Protein AF-A0A0C2M940-F1 (afdb_monomer)

Radius of gyration: 20.87 Å; Cα contacts (8 Å, |Δi|>4): 357; chains: 1; bounding box: 70×38×53 Å

Mean predicted aligned error: 11.7 Å

pLDDT: mean 76.47, std 13.51, range [34.06, 93.19]

Solvent-accessible surface area (backbone atoms only — not comparable to full-atom values): 11973 Å² total; per-residue (Å²): 135,82,79,82,72,74,78,73,86,65,77,50,44,92,51,29,40,40,37,41,35,31,27,73,35,81,67,61,83,98,56,79,57,85,44,76,48,78,47,75,48,63,51,67,78,76,67,100,58,91,70,89,61,58,56,22,74,47,75,43,58,54,94,83,51,40,48,28,24,43,35,41,36,39,41,31,70,86,77,73,43,79,48,46,30,40,34,33,33,52,66,93,45,71,46,74,48,88,91,46,56,33,47,56,80,29,60,42,81,46,74,56,55,78,96,44,45,74,60,46,54,55,49,50,72,73,45,57,42,96,59,83,47,77,42,66,47,50,77,49,77,35,70,31,74,57,95,90,27,56,28,37,42,39,31,38,22,45,87,94,43,74,77,45,75,48,31,36,39,51,41,77,43,76,97,81,66,42,79,47,76,48,78,69,60,60,72,72,57,51,52,55,36,46,69,70,49,51,83,79,133

Foldseek 3Di:
DPPPPDPDPQPKAPKKKKKKFKFFADDDPPDHGPDIDIDMDMDHDDDPDPPPAQAQEAEDAVVVPQWMKIKIWMQRPVVRDIFMWMWIGHRQDIDTDPDGQKDFLRYDYGYDDPVCVVVVVVVNVVRHDPDTDIAGWDWDKFWDQDPNWIKIKIFTDGPNDGSDIWIWTWDFDDPVRDIDIDIDDDPVVNVVRCVVGDDDD

Sequence (201 aa):
MLRNTKPSPRNSTDSLVITIKFFNGTSHFDKDPFYKAQLTGWRIPCLSSPQKFAKSKVVYDPRNRENFTMRFQIMDSHFNVIQSSSVGILGKKWMYLPGDGFKFTNVEIDMFNSSNMAKSIRYYNSLNSNHLNLMHLWTRKGQCLIDNKMSQLTEFMFQDYPIDSVFKTIYFYGNSGQIAISERGEPNRAEDCMNQTTPKP

Nearest PDB structures (foldseek):
  6d8g-assembly1_B  TM=4.632E-01  e=2.404E+00  Bacteroides uniformis str. 3978 T3 ii
  6d8g-assembly1_A  TM=4.063E-01  e=2.159E+00  Bacteroides uniformis str. 3978 T3 ii
  6nzg-assembly1_B  TM=3.512E-01  e=2.677E+00  Bacteroides uniformis
  5uj6-assembly1_A  TM=3.822E-01  e=4.115E+00  Bacteroides uniformis str. 3978 T3 ii
  3rnq-assembly1_B  TM=1.557E-01  e=3.319E+00  Mus musculus

Secondary structure (DSSP, 8-state):
-----PPP-----S-EEEEEEEEESS--TT---SEEEEEEE---PPPSS---PPPEEEEE-TTT-SEEEEEEEEEETTTTEEEEEEEEEETTEEEEPTT-SEEETTEEEEE--GGGHHHHHHHHHHH--S---EEE-EEEEEEEEETTEEEEEEEEEETTEEEEEEEEEEEEETTTTEEEEEES--HHHHHHHHHHHSPP-

Organism: Thelohanellus kitauei (NCBI:txid669202)

Structure (mmCIF, N/CA/C/O backbone):
data_AF-A0A0C2M940-F1
#
_entry.id   AF-A0A0C2M940-F1
#
loop_
_atom_site.group_PDB
_atom_site.id
_atom_site.type_symbol
_atom_site.label_atom_id
_atom_site.label_alt_id
_atom_site.label_comp_id
_atom_site.label_asym_id
_atom_site.label_entity_id
_atom_site.label_seq_id
_atom_site.pdbx_PDB_ins_code
_atom_site.Cartn_x
_atom_site.Cartn_y
_atom_site.Cartn_z
_atom_site.occupancy
_atom_site.B_iso_or_equiv
_atom_site.auth_seq_id
_atom_site.auth_comp_id
_atom_site.auth_asym_id
_atom_site.auth_atom_id
_atom_site.pdbx_PDB_model_num
ATOM 1 N N . MET A 1 1 ? -40.201 -6.277 -32.704 1.00 38.03 1 MET A N 1
ATOM 2 C CA . MET A 1 1 ? -38.865 -6.823 -33.032 1.00 38.03 1 MET A CA 1
ATOM 3 C C . MET A 1 1 ? -37.898 -6.451 -31.918 1.00 38.03 1 MET A C 1
ATOM 5 O O . MET A 1 1 ? -37.408 -5.329 -31.887 1.00 38.03 1 MET A O 1
ATOM 9 N N . LEU A 1 2 ? -37.686 -7.359 -30.963 1.00 34.41 2 LEU A N 1
ATOM 10 C CA . LEU A 1 2 ? -36.662 -7.204 -29.929 1.00 34.41 2 LEU A CA 1
ATOM 11 C C . LEU A 1 2 ? -35.304 -7.421 -30.598 1.00 34.41 2 LEU A C 1
ATOM 13 O O . LEU A 1 2 ? -35.049 -8.488 -31.156 1.00 34.41 2 LEU A O 1
ATOM 17 N N . ARG A 1 3 ? -34.463 -6.385 -30.623 1.00 34.06 3 ARG A N 1
ATOM 18 C CA . ARG A 1 3 ? -33.093 -6.510 -31.122 1.00 34.06 3 ARG A CA 1
ATOM 19 C C . ARG A 1 3 ? -32.350 -7.474 -30.201 1.00 34.06 3 ARG A C 1
ATOM 21 O O . ARG A 1 3 ? -32.058 -7.129 -29.062 1.00 34.06 3 ARG A O 1
ATOM 28 N N . ASN A 1 4 ? -32.041 -8.659 -30.722 1.00 34.84 4 ASN A N 1
ATOM 29 C CA . ASN A 1 4 ? -31.031 -9.560 -30.181 1.00 34.84 4 ASN A CA 1
ATOM 30 C C . ASN A 1 4 ? -29.678 -8.840 -30.199 1.00 34.84 4 ASN A C 1
ATOM 32 O O . ASN A 1 4 ? -28.905 -8.947 -31.152 1.00 34.84 4 ASN A O 1
ATOM 36 N N . THR A 1 5 ? -29.384 -8.073 -29.154 1.00 38.53 5 THR A N 1
ATOM 37 C CA . THR A 1 5 ? -28.016 -7.662 -28.866 1.00 38.53 5 THR A CA 1
ATOM 38 C C . THR A 1 5 ? -27.284 -8.896 -28.364 1.00 38.53 5 THR A C 1
ATOM 40 O O . THR A 1 5 ? -27.501 -9.323 -27.230 1.00 38.53 5 THR A O 1
ATOM 43 N N . LYS A 1 6 ? -26.442 -9.490 -29.219 1.00 34.88 6 LYS A N 1
ATOM 44 C CA . LYS A 1 6 ? -25.432 -10.460 -28.779 1.00 34.88 6 LYS A CA 1
ATOM 45 C C . LYS A 1 6 ? -24.711 -9.860 -27.563 1.00 34.88 6 LYS A C 1
ATOM 47 O O . LYS A 1 6 ? -24.253 -8.718 -27.676 1.00 34.88 6 LYS A O 1
ATOM 52 N N . PRO A 1 7 ? -24.618 -10.564 -26.422 1.00 40.97 7 PRO A N 1
ATOM 53 C CA . PRO A 1 7 ? -23.808 -10.086 -25.318 1.00 40.97 7 PRO A CA 1
ATOM 54 C C . PRO A 1 7 ? -22.383 -9.899 -25.841 1.00 40.97 7 PRO A C 1
ATOM 56 O O . PRO A 1 7 ? -21.783 -10.817 -26.398 1.00 40.97 7 PRO A O 1
ATOM 59 N N . SER A 1 8 ? -21.879 -8.669 -25.729 1.00 41.78 8 SER A N 1
ATOM 60 C CA . SER A 1 8 ? -20.452 -8.394 -25.880 1.00 41.78 8 SER A CA 1
ATOM 61 C C . SER A 1 8 ? -19.694 -9.365 -24.967 1.00 41.78 8 SER A C 1
ATOM 63 O O . SER A 1 8 ? -20.148 -9.549 -23.831 1.00 41.78 8 SER A O 1
ATOM 65 N N . PRO A 1 9 ? -18.588 -9.992 -25.412 1.00 42.81 9 PRO A N 1
ATOM 66 C CA . PRO A 1 9 ? -17.741 -10.783 -24.535 1.00 42.81 9 PRO A CA 1
ATOM 67 C C . PRO A 1 9 ? -17.069 -9.798 -23.581 1.00 42.81 9 PRO A C 1
ATOM 69 O O . PRO A 1 9 ? -1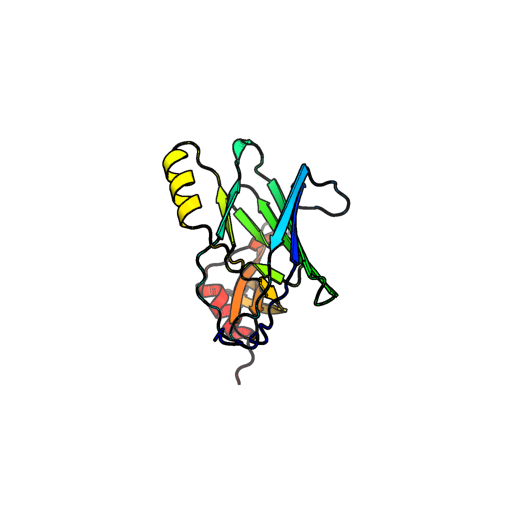5.971 -9.299 -23.820 1.00 42.81 9 PRO A O 1
ATOM 72 N N . ARG A 1 10 ? -17.780 -9.417 -22.520 1.00 45.34 10 ARG A N 1
ATOM 73 C CA . ARG A 1 10 ? -17.177 -8.662 -21.439 1.00 45.34 10 ARG A CA 1
ATOM 74 C C . ARG A 1 10 ? -16.171 -9.619 -20.817 1.00 45.34 10 ARG A C 1
ATOM 76 O O . ARG A 1 10 ? -16.563 -10.612 -20.220 1.00 45.34 10 ARG A O 1
ATOM 83 N N . ASN A 1 11 ? -14.883 -9.313 -20.948 1.00 55.38 11 ASN A N 1
ATOM 84 C CA . ASN A 1 11 ? -13.828 -9.886 -20.111 1.00 55.38 11 ASN A CA 1
ATOM 85 C C . ASN A 1 11 ? -14.004 -9.371 -18.668 1.00 55.38 11 ASN A C 1
ATOM 87 O O . ASN A 1 11 ? -13.111 -8.735 -18.123 1.00 55.38 11 ASN A O 1
ATOM 91 N N . SER A 1 12 ? -15.188 -9.525 -18.084 1.00 56.91 12 SER A N 1
ATOM 92 C CA . SER A 1 12 ? -15.513 -9.140 -16.717 1.00 56.91 12 SER A CA 1
ATOM 93 C C . SER A 1 12 ? -15.829 -10.396 -15.934 1.00 56.91 12 SER A C 1
ATOM 95 O O . SER A 1 12 ? -16.519 -11.271 -16.449 1.00 56.91 12 SER A O 1
ATOM 97 N N . THR A 1 13 ? -15.352 -10.486 -14.699 1.00 65.44 13 THR A N 1
ATOM 98 C CA . THR A 1 13 ? -15.759 -11.586 -13.823 1.00 65.44 13 THR A CA 1
ATOM 99 C C . THR A 1 13 ? -17.101 -11.267 -13.196 1.00 65.44 13 THR A C 1
ATOM 101 O O . THR A 1 13 ? -17.309 -10.163 -12.694 1.00 65.44 13 THR A O 1
ATOM 104 N N . ASP A 1 14 ? -18.009 -12.238 -13.215 1.00 64.75 14 ASP A N 1
ATOM 105 C CA . ASP A 1 14 ? -19.365 -12.055 -12.692 1.00 64.75 14 ASP A CA 1
ATOM 106 C C . ASP A 1 14 ? -19.418 -12.115 -11.156 1.00 64.75 14 ASP A C 1
ATOM 108 O O . ASP A 1 14 ? -20.425 -11.745 -10.553 1.00 64.75 14 ASP A O 1
ATOM 112 N N . SER A 1 15 ? -18.340 -12.566 -10.497 1.00 75.62 15 SER A N 1
ATOM 113 C CA . SER A 1 15 ? -18.283 -12.624 -9.037 1.00 75.62 15 SER A CA 1
ATOM 114 C C . SER A 1 15 ? -16.857 -12.703 -8.487 1.00 75.62 15 SER A C 1
ATOM 116 O O . SER A 1 15 ? -16.149 -13.696 -8.676 1.00 75.62 15 SER A O 1
ATOM 118 N N . LEU A 1 16 ? -16.456 -11.672 -7.743 1.00 88.56 16 LEU A N 1
ATOM 119 C CA . LEU A 1 16 ? -15.302 -11.707 -6.846 1.00 88.56 16 LEU A CA 1
ATOM 120 C C . LEU A 1 16 ? -15.729 -11.397 -5.415 1.00 88.56 16 LEU A C 1
ATOM 122 O O . LEU A 1 16 ? -16.656 -10.617 -5.177 1.00 88.56 16 LEU A O 1
ATOM 126 N N . VAL A 1 17 ? -14.998 -11.965 -4.462 1.00 90.38 17 VAL A N 1
ATOM 127 C CA . VAL A 1 17 ? -15.166 -11.703 -3.034 1.00 90.38 17 VAL A CA 1
ATOM 128 C C . VAL A 1 17 ? -13.934 -10.973 -2.517 1.00 90.38 17 VAL A C 1
ATOM 130 O O . VAL A 1 17 ? -12.820 -11.485 -2.605 1.00 90.38 17 VAL A O 1
ATOM 133 N N . ILE A 1 18 ? -14.133 -9.796 -1.926 1.00 90.06 18 ILE A N 1
ATOM 134 C CA . ILE A 1 18 ? -13.098 -9.077 -1.179 1.00 90.06 18 ILE A CA 1
ATOM 135 C C . ILE A 1 18 ? -13.382 -9.258 0.303 1.00 90.06 18 ILE A C 1
ATOM 137 O O . ILE A 1 18 ? -14.427 -8.859 0.807 1.00 90.06 18 ILE A O 1
ATOM 141 N N . THR A 1 19 ? -12.432 -9.831 1.023 1.00 92.38 19 THR A N 1
ATOM 142 C CA . THR A 1 19 ? -12.445 -9.871 2.481 1.00 92.38 19 THR A CA 1
ATOM 143 C C . THR A 1 19 ? -11.458 -8.843 3.014 1.00 92.38 19 THR A C 1
ATOM 145 O O . THR A 1 19 ? -10.280 -8.879 2.663 1.00 92.38 19 THR A O 1
ATOM 148 N N . ILE A 1 20 ? -11.921 -7.954 3.887 1.00 91.50 20 ILE A N 1
ATOM 149 C CA . ILE A 1 20 ? -11.087 -6.972 4.583 1.00 91.50 20 ILE A CA 1
ATOM 150 C C . ILE A 1 20 ? -11.009 -7.395 6.046 1.00 91.50 20 ILE A C 1
ATOM 152 O O . ILE A 1 20 ? -12.031 -7.484 6.725 1.00 91.50 20 ILE A O 1
ATOM 156 N N . LYS A 1 21 ? -9.806 -7.698 6.526 1.00 93.12 21 LYS A N 1
ATOM 157 C CA . LYS A 1 21 ? -9.537 -8.144 7.899 1.00 93.12 21 LYS A CA 1
ATOM 158 C C . LYS A 1 21 ? -8.679 -7.113 8.615 1.00 93.12 21 LYS A C 1
ATOM 160 O O . LYS A 1 21 ? -7.729 -6.601 8.028 1.00 93.12 21 LYS A O 1
ATOM 165 N N . PHE A 1 22 ? -8.975 -6.855 9.881 1.00 91.12 22 PHE A N 1
ATOM 166 C CA . PHE A 1 22 ? -8.222 -5.915 10.701 1.00 91.12 22 PHE A CA 1
ATOM 167 C C . PHE A 1 22 ? -7.617 -6.627 11.911 1.00 91.12 22 PHE A C 1
ATOM 169 O O . PHE A 1 22 ? -8.314 -7.365 12.607 1.00 91.12 22 PHE A O 1
ATOM 176 N N . PHE A 1 23 ? -6.330 -6.396 12.171 1.00 92.50 23 PHE A N 1
ATOM 177 C CA . PHE A 1 23 ? -5.545 -7.078 13.205 1.00 92.50 23 PHE A CA 1
ATOM 178 C C . PHE A 1 23 ? -4.873 -6.089 14.156 1.00 92.50 23 PHE A C 1
ATOM 180 O O . PHE A 1 23 ? -4.484 -4.993 13.755 1.00 92.50 23 PHE A O 1
ATOM 187 N N . ASN A 1 24 ? -4.704 -6.493 15.416 1.00 88.94 24 ASN A N 1
ATOM 188 C CA . ASN A 1 24 ? -3.973 -5.713 16.414 1.00 88.94 24 ASN A CA 1
ATOM 189 C C . ASN A 1 24 ? -2.463 -5.689 16.129 1.00 88.94 24 ASN A C 1
ATOM 191 O O . ASN A 1 24 ? -1.826 -6.744 16.035 1.00 88.94 24 ASN A O 1
ATOM 195 N N . GLY A 1 25 ? -1.886 -4.483 16.092 1.00 85.31 25 GLY A N 1
ATOM 196 C CA . GLY A 1 25 ? -0.464 -4.263 15.830 1.00 85.31 25 GLY A CA 1
ATOM 197 C C . GLY A 1 25 ? -0.070 -4.435 14.359 1.00 85.31 25 GLY A C 1
ATOM 198 O O . GLY A 1 25 ? -0.915 -4.489 13.466 1.00 85.31 25 GLY A O 1
ATOM 199 N N . THR A 1 26 ? 1.237 -4.505 14.107 1.00 71.19 26 THR A N 1
ATOM 200 C CA . THR A 1 26 ? 1.833 -4.578 12.756 1.00 71.19 26 THR A CA 1
ATOM 201 C C . THR A 1 26 ? 2.108 -5.999 12.262 1.00 71.19 26 THR A C 1
ATOM 203 O O . THR A 1 26 ? 2.405 -6.193 11.086 1.00 71.19 26 THR A O 1
ATOM 206 N N . SER A 1 27 ? 1.999 -7.002 13.140 1.00 74.25 27 SER A N 1
ATOM 207 C CA . SER A 1 27 ? 2.136 -8.421 12.794 1.00 74.25 27 SER A CA 1
ATOM 208 C C . SER A 1 27 ? 0.799 -9.136 12.953 1.00 74.25 27 SER A C 1
ATOM 210 O O . SER A 1 27 ? 0.148 -9.020 13.999 1.00 74.25 27 SER A O 1
ATOM 212 N N . HIS A 1 28 ? 0.418 -9.869 11.909 1.00 69.44 28 HIS A N 1
ATOM 213 C CA . HIS A 1 28 ? -0.886 -10.510 11.752 1.00 69.44 28 HIS A CA 1
ATOM 214 C C . HIS A 1 28 ? -0.798 -12.019 11.469 1.00 69.44 28 HIS A C 1
ATOM 216 O O . HIS A 1 28 ? -1.827 -12.642 11.215 1.00 69.44 28 HIS A O 1
ATOM 222 N N . PHE A 1 29 ? 0.403 -12.606 11.486 1.00 68.50 29 PHE A N 1
ATOM 223 C CA . PHE A 1 29 ? 0.553 -14.058 11.404 1.00 68.50 29 PHE A CA 1
ATOM 224 C C . PHE A 1 29 ? -0.075 -14.688 12.657 1.00 68.50 29 PHE A C 1
ATOM 226 O O . PHE A 1 29 ? 0.189 -14.234 13.770 1.00 68.50 29 PHE A O 1
ATOM 233 N N . ASP A 1 30 ? -0.967 -15.657 12.445 1.00 65.25 30 ASP A N 1
ATOM 234 C CA . ASP A 1 30 ? -1.629 -16.477 13.473 1.00 65.25 30 ASP A CA 1
ATOM 235 C C . ASP A 1 30 ? -2.481 -15.730 14.516 1.00 65.25 30 ASP A C 1
ATOM 237 O O . ASP A 1 30 ? -2.718 -16.228 15.615 1.00 65.25 30 ASP A O 1
ATOM 241 N N . LYS A 1 31 ? -2.983 -14.536 14.177 1.00 83.88 31 LYS A N 1
ATOM 242 C CA . LYS A 1 31 ? -3.915 -13.783 15.032 1.00 83.88 31 LYS A CA 1
ATOM 243 C C . LYS A 1 31 ? -5.316 -13.741 14.447 1.00 83.88 31 LYS A C 1
ATOM 245 O O . LYS A 1 31 ? -5.485 -13.541 13.245 1.00 83.88 31 LYS A O 1
ATOM 250 N N . ASP A 1 32 ? -6.315 -13.788 15.320 1.00 89.50 32 ASP A N 1
ATOM 251 C CA . ASP A 1 32 ? -7.695 -13.527 14.929 1.00 89.50 32 ASP A CA 1
ATOM 252 C C . ASP A 1 32 ? -7.912 -12.041 14.596 1.00 89.50 32 ASP A C 1
ATOM 254 O O . ASP A 1 32 ? -7.400 -11.151 15.292 1.00 89.50 32 ASP A O 1
ATOM 258 N N . PRO A 1 33 ? -8.668 -11.733 13.526 1.00 92.75 33 PRO A N 1
ATOM 259 C CA . PRO A 1 33 ? -9.013 -10.361 13.209 1.00 92.75 33 PRO A CA 1
ATOM 260 C C . PRO A 1 33 ? -10.039 -9.829 14.213 1.00 92.75 33 PRO A C 1
ATOM 262 O O . PRO A 1 33 ? -11.045 -10.475 14.495 1.00 92.75 33 PRO A O 1
ATOM 265 N N . PHE A 1 34 ? -9.840 -8.603 14.696 1.00 90.00 34 PHE A N 1
ATOM 266 C CA . PHE A 1 34 ? -10.816 -7.943 15.572 1.00 90.00 34 PHE A CA 1
ATOM 267 C C . PHE A 1 34 ? -12.032 -7.412 14.801 1.00 90.00 34 PHE A C 1
ATOM 269 O O . PHE A 1 34 ? -13.057 -7.089 15.395 1.00 90.00 34 PHE A O 1
ATOM 276 N N . TYR A 1 35 ? -11.903 -7.272 13.481 1.00 90.06 35 TYR A N 1
ATOM 277 C CA . TYR A 1 35 ? -12.995 -6.917 12.588 1.00 90.06 35 TYR A CA 1
ATOM 278 C C . TYR A 1 35 ? -12.77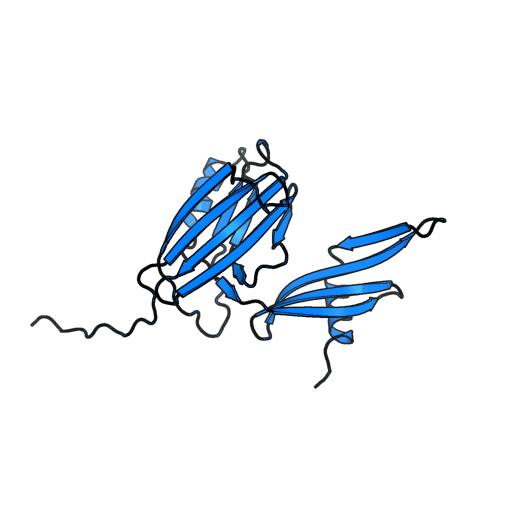4 -7.554 11.217 1.00 90.06 35 TYR A C 1
ATOM 280 O O . TYR A 1 35 ? -11.645 -7.623 10.717 1.00 90.06 35 TYR A O 1
ATOM 288 N N . LYS A 1 36 ? -13.865 -8.011 10.603 1.00 93.19 36 LYS A N 1
ATOM 289 C CA . LYS A 1 36 ? -13.880 -8.614 9.273 1.00 93.19 36 LYS A CA 1
ATOM 290 C C . LYS A 1 36 ? -15.086 -8.085 8.506 1.00 93.19 36 LYS A C 1
ATOM 292 O O . LYS A 1 36 ? -16.212 -8.213 8.972 1.00 93.19 36 LYS A O 1
ATOM 297 N N . ALA A 1 37 ? -14.839 -7.554 7.317 1.00 90.38 37 ALA A N 1
ATOM 298 C CA . ALA A 1 37 ? -15.868 -7.211 6.346 1.00 90.38 37 ALA A CA 1
ATOM 299 C C . ALA A 1 37 ? -15.711 -8.080 5.098 1.00 90.38 37 ALA A C 1
ATOM 301 O O . ALA A 1 37 ? -14.595 -8.446 4.717 1.00 90.38 37 ALA A O 1
ATOM 302 N N . GLN A 1 38 ? -16.831 -8.403 4.462 1.00 91.94 38 GLN A N 1
ATOM 303 C CA . GLN A 1 38 ? -16.867 -9.134 3.204 1.00 91.94 38 GLN A CA 1
ATOM 304 C C . GLN A 1 38 ? -17.691 -8.336 2.202 1.00 91.94 38 GLN A C 1
ATOM 306 O O . GLN A 1 38 ? -18.804 -7.911 2.500 1.00 91.94 38 GLN A O 1
ATOM 311 N N . LEU A 1 39 ? -17.113 -8.118 1.029 1.00 88.31 39 LEU A N 1
ATOM 312 C CA . LEU A 1 39 ? -17.694 -7.377 -0.076 1.00 88.31 39 LEU A CA 1
ATOM 313 C C . LEU A 1 39 ? -17.710 -8.280 -1.306 1.00 88.31 39 LEU A C 1
ATOM 315 O O . LEU A 1 39 ? -16.837 -9.133 -1.474 1.00 88.31 39 LEU A O 1
ATOM 319 N N . THR A 1 40 ? -18.683 -8.065 -2.177 1.00 87.50 40 THR A N 1
ATOM 320 C CA . THR A 1 40 ? -18.785 -8.740 -3.471 1.00 87.50 40 THR A CA 1
ATOM 321 C C . THR A 1 40 ? -18.703 -7.719 -4.590 1.00 87.50 40 THR A C 1
ATOM 323 O O . THR A 1 40 ? -19.160 -6.587 -4.433 1.00 87.50 40 THR A O 1
ATOM 326 N N . GLY A 1 41 ? -18.155 -8.114 -5.730 1.00 86.25 41 GLY A N 1
ATOM 327 C CA . GLY A 1 41 ? -18.079 -7.242 -6.892 1.00 86.25 41 GLY A CA 1
ATOM 328 C C . GLY A 1 41 ? -17.717 -7.991 -8.161 1.00 86.25 41 GLY A C 1
ATOM 329 O O . GLY A 1 41 ? -17.869 -9.208 -8.248 1.00 86.25 41 GLY A O 1
ATOM 330 N N . TRP A 1 42 ? -17.204 -7.240 -9.125 1.00 84.00 42 TRP A N 1
ATOM 331 C CA . TRP A 1 42 ? -16.751 -7.724 -10.422 1.00 84.00 42 TRP A CA 1
ATOM 332 C C . TRP A 1 42 ? -15.398 -7.097 -10.751 1.00 84.00 42 TRP A C 1
ATOM 334 O O . TRP A 1 42 ? -15.074 -6.000 -10.286 1.00 84.00 42 TRP A O 1
ATOM 344 N N . ARG A 1 43 ? -14.581 -7.807 -11.531 1.00 83.25 43 ARG A N 1
ATOM 345 C CA . ARG A 1 43 ? -13.261 -7.343 -11.963 1.00 83.25 43 ARG A CA 1
ATOM 346 C C . ARG A 1 43 ? -13.303 -7.075 -13.452 1.00 83.25 43 ARG A C 1
ATOM 348 O O . ARG A 1 43 ? -13.847 -7.875 -14.205 1.00 83.25 43 ARG A O 1
ATOM 355 N N . ILE A 1 44 ? -12.670 -5.987 -13.873 1.00 79.12 44 ILE A N 1
ATOM 356 C CA . ILE A 1 44 ? -12.348 -5.735 -15.279 1.00 79.12 44 ILE A CA 1
ATOM 357 C C . ILE A 1 44 ? -10.836 -5.590 -15.449 1.00 79.12 44 ILE A C 1
ATOM 359 O O . ILE A 1 44 ? -10.172 -5.037 -14.568 1.00 79.12 44 ILE A O 1
ATOM 363 N N . PRO A 1 45 ? -10.271 -6.061 -16.571 1.00 75.50 45 PRO A N 1
ATOM 364 C CA . PRO A 1 45 ? -8.933 -5.697 -16.994 1.00 75.50 45 PRO A CA 1
ATOM 365 C C . PRO A 1 45 ? -8.823 -4.176 -17.106 1.00 75.50 45 PRO A C 1
ATOM 367 O O . PRO A 1 45 ? -9.641 -3.531 -17.766 1.00 75.50 45 PRO A O 1
ATOM 370 N N . CYS A 1 46 ? -7.808 -3.598 -16.470 1.00 70.25 46 CYS A N 1
ATOM 371 C CA . CYS A 1 46 ? -7.462 -2.207 -16.720 1.00 70.25 46 CYS A CA 1
ATOM 372 C C . CYS A 1 46 ? -6.892 -2.077 -18.138 1.00 70.25 46 CYS A C 1
ATOM 374 O O . CYS A 1 46 ? -6.125 -2.930 -18.587 1.00 70.25 46 CYS A O 1
ATOM 376 N N . LEU A 1 47 ? -7.246 -0.991 -18.830 1.00 64.44 47 LEU A N 1
ATOM 377 C CA . LEU A 1 47 ? -6.546 -0.590 -20.050 1.00 64.44 47 LEU A CA 1
ATOM 378 C C . LEU A 1 47 ? -5.066 -0.337 -19.713 1.00 64.44 47 LEU A C 1
ATOM 380 O O . LEU A 1 47 ? -4.740 0.016 -18.583 1.00 64.44 47 LEU A O 1
ATOM 384 N N . SER A 1 48 ? -4.179 -0.515 -20.689 1.00 58.88 48 SER A N 1
ATOM 385 C CA . SER A 1 48 ? -2.710 -0.537 -20.563 1.00 58.88 48 SER A CA 1
ATOM 386 C C . SER A 1 48 ? -2.045 0.720 -19.975 1.00 58.88 48 SER A C 1
ATOM 388 O O . SER A 1 48 ? -0.828 0.750 -19.843 1.00 58.88 48 SER A O 1
ATOM 390 N N . SER A 1 49 ? -2.809 1.743 -19.588 1.00 58.44 49 SER A N 1
ATOM 391 C CA . SER A 1 49 ? -2.312 2.948 -18.928 1.00 58.44 49 SER A CA 1
ATOM 392 C C . SER A 1 49 ? -2.927 3.080 -17.531 1.00 58.44 49 SER A C 1
ATOM 394 O O . SER A 1 49 ? -4.13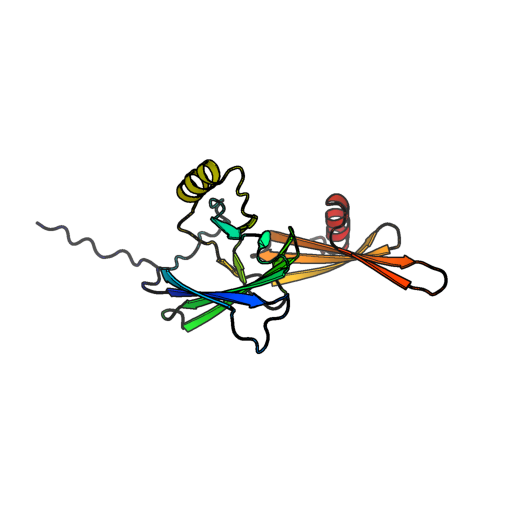5 2.855 -17.385 1.00 58.44 49 SER A O 1
ATOM 396 N N . PRO A 1 50 ? -2.145 3.464 -16.501 1.00 57.72 50 PRO A N 1
ATOM 397 C CA . PRO A 1 50 ? -2.677 3.767 -15.181 1.00 57.72 50 PRO A CA 1
ATOM 398 C C . PRO A 1 50 ? -3.696 4.905 -15.296 1.00 57.72 50 PRO A C 1
ATOM 400 O O . PRO A 1 50 ? -3.350 6.084 -15.369 1.00 57.72 50 PRO A O 1
ATOM 403 N N . GLN A 1 51 ? -4.980 4.553 -15.326 1.00 61.38 51 GLN A N 1
ATOM 404 C CA . GLN A 1 51 ? -6.038 5.548 -15.296 1.00 61.38 51 GLN A CA 1
ATOM 405 C C . GLN A 1 51 ? -5.961 6.293 -13.963 1.00 61.38 51 GLN A C 1
ATOM 407 O O . GLN A 1 51 ? -5.794 5.692 -12.897 1.00 61.38 51 GLN A O 1
ATOM 412 N N . LYS A 1 52 ? -6.091 7.622 -14.025 1.00 63.06 52 LYS A N 1
ATOM 413 C CA . LYS A 1 52 ? -6.231 8.472 -12.841 1.00 63.06 52 LYS A CA 1
ATOM 414 C C . LYS A 1 52 ? -7.605 8.222 -12.221 1.00 63.06 52 LYS A C 1
ATOM 416 O O . LYS A 1 52 ? -8.541 8.987 -12.428 1.00 63.06 52 LYS A O 1
ATOM 421 N N . PHE A 1 53 ? -7.742 7.116 -11.498 1.00 66.88 53 PHE A N 1
ATOM 422 C CA . PHE A 1 53 ? -8.937 6.847 -10.715 1.00 66.88 53 PHE A CA 1
ATOM 423 C C . PHE A 1 53 ? -9.004 7.812 -9.536 1.00 66.88 53 PHE A C 1
ATOM 425 O O . PHE A 1 53 ? -7.981 8.134 -8.920 1.00 66.88 53 PHE A O 1
ATOM 432 N N . ALA A 1 54 ? -10.221 8.232 -9.192 1.00 72.81 54 ALA A N 1
ATOM 433 C CA . ALA A 1 54 ? -10.458 8.900 -7.924 1.00 72.81 54 ALA A CA 1
ATOM 434 C C . ALA A 1 54 ? -9.940 8.018 -6.774 1.00 72.81 54 ALA A C 1
ATOM 436 O O . ALA A 1 54 ? -10.040 6.782 -6.808 1.00 72.81 54 ALA A O 1
ATOM 437 N N . LYS A 1 55 ? -9.339 8.667 -5.775 1.00 77.31 55 LYS A N 1
ATOM 438 C CA . LYS A 1 55 ? -8.844 7.989 -4.580 1.00 77.31 55 LYS A CA 1
ATOM 439 C C . LYS A 1 55 ? -10.039 7.536 -3.740 1.00 77.31 55 LYS A C 1
ATOM 441 O O . LYS A 1 55 ? -10.879 8.343 -3.361 1.00 77.31 55 LYS A O 1
ATOM 446 N N . SER A 1 56 ? -10.094 6.244 -3.460 1.00 78.81 56 SER A N 1
ATOM 447 C CA . SER A 1 56 ? -10.990 5.624 -2.491 1.00 78.81 56 SER A CA 1
ATOM 448 C C . SER A 1 56 ? -10.396 5.817 -1.102 1.00 78.81 56 SER A C 1
ATOM 450 O O . SER A 1 56 ? -9.256 5.419 -0.863 1.00 78.81 56 SER A O 1
ATOM 452 N N . LYS A 1 57 ? -11.145 6.434 -0.190 1.00 79.19 57 LYS A N 1
ATOM 453 C CA . LYS A 1 57 ? -10.659 6.732 1.159 1.00 79.19 57 LYS A CA 1
ATOM 454 C C . LYS A 1 57 ? -11.163 5.692 2.155 1.00 79.19 57 LYS A C 1
ATOM 456 O O . LYS A 1 57 ? -12.356 5.419 2.233 1.00 79.19 57 LYS A O 1
ATOM 461 N N . VAL A 1 58 ? -10.252 5.139 2.946 1.00 79.12 58 VAL A N 1
ATOM 462 C CA . VAL A 1 58 ? -10.545 4.324 4.128 1.00 79.12 58 VAL A CA 1
ATOM 463 C C . VAL A 1 58 ? -10.284 5.191 5.349 1.00 79.12 58 VAL A C 1
ATOM 465 O O . VAL A 1 58 ? -9.208 5.761 5.477 1.00 79.12 58 VAL A O 1
ATOM 468 N N . VAL A 1 59 ? -11.257 5.299 6.249 1.00 81.06 59 VAL A N 1
ATOM 469 C CA . VAL A 1 59 ? -11.173 6.211 7.396 1.00 81.06 59 VAL A CA 1
ATOM 470 C C . VAL A 1 59 ? -11.200 5.418 8.699 1.00 81.06 59 VAL A C 1
ATOM 472 O O . VAL A 1 59 ? -12.034 4.526 8.847 1.00 81.06 59 VAL A O 1
ATOM 475 N N . TYR A 1 60 ? -10.316 5.738 9.648 1.00 80.25 60 TYR A N 1
ATOM 476 C CA . TYR A 1 60 ? -10.260 5.077 10.963 1.00 80.25 60 TYR A CA 1
ATOM 477 C C . TYR A 1 60 ? -10.236 6.074 12.125 1.00 80.25 60 TYR A C 1
ATOM 479 O O . TYR A 1 60 ? -9.684 7.160 11.996 1.00 80.25 60 TYR A O 1
ATOM 487 N N . ASP A 1 61 ? -10.812 5.715 13.277 1.00 79.38 61 ASP A N 1
ATOM 488 C CA . ASP A 1 61 ? -10.776 6.557 14.483 1.00 79.38 61 ASP A CA 1
ATOM 489 C C . ASP A 1 61 ? -9.483 6.320 15.287 1.00 79.38 61 ASP A C 1
ATOM 491 O O . ASP A 1 61 ? -9.343 5.251 15.898 1.00 79.38 61 ASP A O 1
ATOM 495 N N . PRO A 1 62 ? -8.550 7.294 15.332 1.00 73.19 62 PRO A N 1
ATOM 496 C CA . PRO A 1 62 ? -7.289 7.128 16.046 1.00 73.19 62 PRO A CA 1
ATOM 497 C C . PRO A 1 62 ? -7.477 7.027 17.565 1.00 73.19 62 PRO A C 1
ATOM 499 O O . PRO A 1 62 ? -6.631 6.436 18.227 1.00 73.19 62 PRO A O 1
ATOM 502 N N . ARG A 1 63 ? -8.593 7.525 18.131 1.00 71.56 63 ARG A N 1
ATOM 503 C CA . ARG A 1 63 ? -8.860 7.449 19.584 1.00 71.56 63 ARG A CA 1
ATOM 504 C C . ARG A 1 63 ? -8.976 6.015 20.079 1.00 71.56 63 ARG A C 1
ATOM 506 O O . ARG A 1 63 ? -8.688 5.735 21.235 1.00 71.56 63 ARG A O 1
ATOM 513 N N . ASN A 1 64 ? -9.419 5.122 19.201 1.00 70.56 64 ASN A N 1
ATOM 514 C CA . ASN A 1 64 ? -9.611 3.724 19.544 1.00 70.56 64 ASN A CA 1
ATOM 515 C C . ASN A 1 64 ? -8.370 2.892 19.214 1.00 70.56 64 ASN A C 1
ATOM 517 O O . ASN A 1 64 ? -8.138 1.884 19.881 1.00 70.56 64 ASN A O 1
ATOM 521 N N . ARG A 1 65 ? -7.604 3.258 18.170 1.00 75.44 65 ARG A N 1
ATOM 522 C CA . ARG A 1 65 ? -6.454 2.479 17.679 1.00 75.44 65 ARG A CA 1
ATOM 523 C C . ARG A 1 65 ? -5.453 3.345 16.917 1.00 75.44 65 ARG A C 1
ATOM 525 O O . ARG A 1 65 ? -5.764 3.857 15.845 1.00 75.44 65 ARG A O 1
ATOM 532 N N . GLU A 1 66 ? -4.218 3.388 17.407 1.00 81.62 66 GLU A N 1
ATOM 533 C CA . GLU A 1 66 ? -3.100 4.025 16.698 1.00 81.62 66 GLU A CA 1
ATOM 534 C C . GLU A 1 66 ? -2.281 3.029 15.865 1.00 81.62 66 GLU A C 1
ATOM 536 O O . GLU A 1 66 ? -1.674 3.423 14.876 1.00 81.62 66 GLU A O 1
ATOM 541 N N . ASN A 1 67 ? -2.292 1.737 16.220 1.00 89.25 67 ASN A N 1
ATOM 542 C CA . ASN A 1 67 ? -1.460 0.714 15.581 1.00 89.25 67 ASN A CA 1
ATOM 543 C C . ASN A 1 67 ? -2.278 -0.528 15.203 1.00 89.25 67 ASN A C 1
ATOM 545 O O . ASN A 1 67 ? -2.718 -1.285 16.074 1.00 89.25 67 ASN A O 1
ATOM 549 N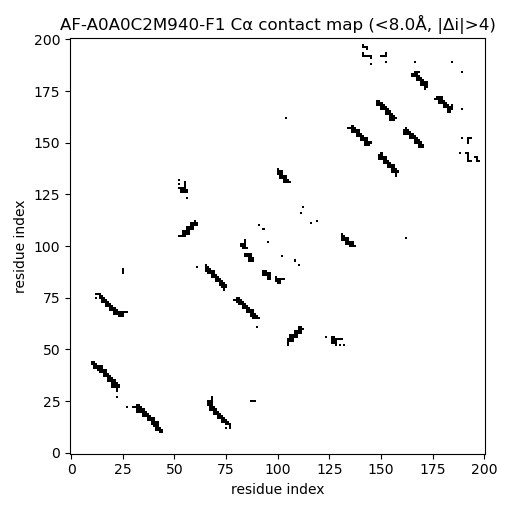 N . PHE A 1 68 ? -2.465 -0.769 13.907 1.00 90.62 68 PHE A N 1
ATOM 550 C CA . PHE A 1 68 ? -3.183 -1.945 13.409 1.00 90.62 68 PHE A CA 1
ATOM 551 C C . PHE A 1 68 ? -2.754 -2.314 11.990 1.00 90.62 68 PHE A C 1
ATOM 553 O O . PHE A 1 68 ? -2.128 -1.527 11.287 1.00 90.62 68 PHE A O 1
ATOM 560 N N . THR A 1 69 ? -3.114 -3.518 11.562 1.00 92.56 69 THR A N 1
ATOM 561 C CA . THR A 1 69 ? -2.911 -3.978 10.186 1.00 92.56 69 THR A CA 1
ATOM 562 C C . THR A 1 69 ? -4.258 -4.207 9.525 1.00 92.56 69 THR A C 1
ATOM 564 O O . THR A 1 69 ? -5.123 -4.860 10.104 1.00 92.56 69 THR A O 1
ATOM 567 N N . MET A 1 70 ? -4.426 -3.706 8.307 1.00 91.69 70 MET A N 1
ATOM 568 C CA . MET A 1 70 ? -5.554 -4.003 7.432 1.00 91.69 70 MET A CA 1
ATOM 569 C C . MET A 1 70 ? -5.079 -4.932 6.316 1.00 91.69 70 MET A C 1
ATOM 571 O O . MET A 1 70 ? -4.148 -4.597 5.592 1.00 91.69 70 MET A O 1
ATOM 575 N N . ARG A 1 71 ? -5.714 -6.092 6.162 1.00 91.94 71 ARG A N 1
ATOM 576 C CA . ARG A 1 71 ? -5.423 -7.054 5.095 1.00 91.94 71 ARG A CA 1
ATOM 577 C C . ARG A 1 71 ? -6.624 -7.193 4.182 1.00 91.94 71 ARG A C 1
ATOM 579 O O . ARG A 1 71 ? -7.702 -7.592 4.618 1.00 91.94 71 ARG A O 1
ATOM 586 N N . PHE A 1 72 ? -6.403 -6.928 2.910 1.00 91.19 72 PHE A N 1
ATOM 587 C CA . PHE A 1 72 ? -7.317 -7.237 1.832 1.00 91.19 72 PHE A CA 1
ATOM 588 C C . PHE A 1 72 ? -6.986 -8.622 1.289 1.00 91.19 72 PHE A C 1
ATOM 590 O O . PHE A 1 72 ? -5.825 -8.940 1.035 1.00 91.19 72 PHE A O 1
ATOM 597 N N . GLN A 1 73 ? -8.008 -9.446 1.111 1.00 91.94 73 GLN A N 1
ATOM 598 C CA . GLN A 1 73 ? -7.921 -10.752 0.476 1.00 91.94 73 GLN A CA 1
ATOM 599 C C . GLN A 1 73 ? -8.986 -10.813 -0.611 1.00 91.94 73 GLN A C 1
ATOM 601 O O . GLN A 1 73 ? -10.173 -10.694 -0.325 1.00 91.94 73 GLN A O 1
ATOM 606 N N . ILE A 1 74 ? -8.556 -10.984 -1.851 1.00 91.31 74 ILE A N 1
ATOM 607 C CA . ILE A 1 74 ? -9.404 -11.027 -3.034 1.00 91.31 74 ILE A CA 1
ATOM 608 C C . ILE A 1 74 ? -9.440 -12.472 -3.498 1.00 91.31 74 ILE A C 1
ATOM 610 O O . ILE A 1 74 ? -8.394 -13.068 -3.752 1.00 91.31 74 ILE A O 1
ATOM 614 N N . MET A 1 75 ? -10.638 -13.029 -3.578 1.00 91.19 75 MET A N 1
ATOM 615 C CA . MET A 1 75 ? -10.890 -14.356 -4.117 1.00 91.19 75 MET A CA 1
ATOM 616 C C . MET A 1 75 ? -11.683 -14.189 -5.403 1.00 91.19 75 MET A C 1
ATOM 618 O O . MET A 1 75 ? -12.815 -13.701 -5.381 1.00 91.19 75 MET A O 1
ATOM 622 N N . ASP A 1 76 ? -11.071 -14.576 -6.515 1.00 87.44 76 ASP A N 1
ATOM 623 C CA . ASP A 1 76 ? -11.702 -14.559 -7.827 1.00 87.44 76 ASP A CA 1
ATOM 624 C C . ASP A 1 76 ? -11.861 -16.002 -8.304 1.00 87.44 76 ASP A C 1
ATOM 626 O O . ASP A 1 76 ? -10.888 -16.679 -8.649 1.00 87.44 76 ASP A O 1
ATOM 630 N N . SER A 1 77 ? -13.103 -16.481 -8.254 1.00 82.25 77 SER A N 1
ATOM 631 C CA . SER A 1 77 ? -13.446 -17.860 -8.604 1.00 82.25 77 SER A CA 1
ATOM 632 C C . SER A 1 77 ? -13.295 -18.139 -10.098 1.00 82.25 77 SER A C 1
ATOM 634 O O . SER A 1 77 ? -12.963 -19.259 -10.473 1.00 82.25 77 SER A O 1
ATOM 636 N N . HIS A 1 78 ? -13.474 -17.121 -10.946 1.00 81.62 78 HIS A N 1
ATOM 637 C CA . HIS A 1 78 ? -13.396 -17.268 -12.395 1.00 81.62 78 HIS A CA 1
ATOM 638 C C . HIS A 1 78 ? -11.957 -17.522 -12.855 1.00 81.62 78 HIS A C 1
ATOM 640 O O . HIS A 1 78 ? -11.716 -18.352 -13.726 1.00 81.62 78 HIS A O 1
ATOM 646 N N . PHE A 1 79 ? -10.992 -16.840 -12.235 1.00 74.38 79 PHE A N 1
ATOM 647 C CA . PHE A 1 79 ? -9.568 -17.014 -12.535 1.00 74.38 79 PHE A CA 1
ATOM 648 C C . PHE A 1 79 ? -8.849 -17.999 -11.605 1.00 74.38 79 PHE A C 1
ATOM 650 O O . PHE A 1 79 ? -7.660 -18.241 -11.794 1.00 74.38 79 PHE A O 1
ATOM 657 N N . ASN A 1 80 ? -9.542 -18.553 -10.604 1.00 81.56 80 ASN A N 1
ATOM 658 C CA . ASN A 1 80 ? -8.963 -19.404 -9.563 1.00 81.56 80 ASN A CA 1
ATOM 659 C C . ASN A 1 80 ? -7.735 -18.765 -8.879 1.00 81.56 80 ASN A C 1
ATOM 661 O O . ASN A 1 80 ? -6.692 -19.395 -8.707 1.00 81.56 80 ASN A O 1
ATOM 665 N N . VAL A 1 81 ? -7.846 -17.484 -8.508 1.00 83.12 81 VAL A N 1
ATOM 666 C CA . VAL A 1 81 ? -6.759 -16.739 -7.852 1.00 83.12 81 VAL A CA 1
ATOM 667 C C . VAL A 1 81 ? -7.170 -16.220 -6.482 1.00 83.12 81 VAL A C 1
ATOM 669 O O . VAL A 1 81 ? -8.276 -15.709 -6.283 1.00 83.12 81 VAL A O 1
ATOM 672 N N . ILE A 1 82 ? -6.230 -16.306 -5.540 1.00 88.25 82 ILE A N 1
ATOM 673 C CA . ILE A 1 82 ? -6.306 -15.655 -4.233 1.00 88.25 82 ILE A CA 1
ATOM 674 C C . ILE A 1 82 ? -5.168 -14.645 -4.162 1.00 88.25 82 ILE A C 1
ATOM 676 O O . ILE A 1 82 ? -3.997 -15.006 -4.255 1.00 88.25 82 ILE A O 1
ATOM 680 N N . GLN A 1 83 ? -5.514 -13.372 -4.011 1.00 89.38 83 GLN A N 1
ATOM 681 C CA . GLN A 1 83 ? -4.557 -12.269 -3.967 1.00 89.38 83 GLN A CA 1
ATOM 682 C C . GLN A 1 83 ? -4.704 -11.549 -2.633 1.00 89.38 83 GLN A C 1
ATOM 684 O O . GLN A 1 83 ? -5.824 -11.346 -2.163 1.00 89.38 83 GLN A O 1
ATOM 689 N N . SER A 1 84 ? -3.596 -11.161 -2.008 1.00 89.81 84 SER A N 1
ATOM 690 C CA . SER A 1 84 ? -3.637 -10.352 -0.792 1.00 89.81 84 SER A CA 1
ATOM 691 C C . SER A 1 84 ? -2.820 -9.082 -0.908 1.00 89.81 84 SER A C 1
ATOM 693 O O . SER A 1 84 ? -1.903 -8.977 -1.720 1.00 89.81 84 SER A O 1
ATOM 695 N N . SER A 1 85 ? -3.225 -8.104 -0.107 1.00 90.12 85 SER A N 1
ATOM 696 C CA . SER A 1 85 ? -2.515 -6.854 0.095 1.00 90.12 85 SER A CA 1
ATOM 697 C C . SER A 1 85 ? -2.714 -6.410 1.533 1.00 90.12 85 SER A C 1
ATOM 699 O O . SER A 1 85 ? -3.844 -6.389 2.023 1.00 90.12 85 SER A O 1
ATOM 701 N N . SER A 1 86 ? -1.636 -6.066 2.217 1.00 91.06 86 SER A N 1
ATOM 702 C CA . SER A 1 86 ? -1.647 -5.730 3.632 1.00 91.06 86 SER A CA 1
ATOM 703 C C . SER A 1 86 ? -1.069 -4.343 3.837 1.00 91.06 86 SER A C 1
ATOM 705 O O . SER A 1 86 ? -0.056 -3.969 3.248 1.00 91.06 86 SER A O 1
ATOM 707 N N . VAL A 1 87 ? -1.716 -3.578 4.703 1.00 90.25 87 VAL A N 1
ATOM 708 C CA . VAL A 1 87 ? -1.336 -2.216 5.051 1.00 90.25 87 VAL A CA 1
ATOM 709 C C . VAL A 1 87 ? -1.187 -2.125 6.560 1.00 90.25 87 VAL A C 1
ATOM 711 O O . VAL A 1 87 ? -2.115 -2.447 7.299 1.00 90.25 87 VAL A O 1
ATOM 714 N N . GLY A 1 88 ? -0.013 -1.699 7.014 1.00 90.12 88 GLY A N 1
ATOM 715 C CA . GLY A 1 88 ? 0.249 -1.366 8.407 1.00 90.12 88 GLY A CA 1
ATOM 716 C C . GLY A 1 88 ? -0.063 0.101 8.665 1.00 90.12 88 GLY A C 1
ATOM 717 O O . GLY A 1 88 ? 0.350 0.967 7.894 1.00 90.12 88 GLY A O 1
ATOM 718 N N . ILE A 1 89 ? -0.778 0.373 9.751 1.00 89.00 89 ILE A N 1
ATOM 719 C CA . ILE A 1 89 ? -1.069 1.707 10.266 1.00 89.00 89 ILE A CA 1
ATOM 720 C C . ILE A 1 89 ? -0.274 1.876 11.560 1.00 89.00 89 ILE A C 1
ATOM 722 O O . ILE A 1 89 ? -0.353 1.030 12.453 1.00 89.00 89 ILE A O 1
ATOM 726 N N . LEU A 1 90 ? 0.507 2.953 11.625 1.00 87.12 90 LEU A N 1
ATOM 727 C CA . LEU A 1 90 ? 1.370 3.328 12.741 1.00 87.12 90 LEU A CA 1
ATOM 728 C C . LEU A 1 90 ? 1.176 4.817 13.055 1.00 87.12 90 LEU A C 1
ATOM 730 O O . LEU A 1 90 ? 1.707 5.700 12.368 1.00 87.12 90 LEU A O 1
ATOM 734 N N . GLY A 1 91 ? 0.383 5.106 14.083 1.00 82.88 91 GLY A N 1
ATOM 735 C CA . GLY A 1 91 ? -0.043 6.455 14.443 1.00 82.88 91 GLY A CA 1
ATOM 736 C C . GLY A 1 91 ? -0.826 7.120 13.310 1.00 82.88 91 GLY A C 1
ATOM 737 O O . GLY A 1 91 ? -1.951 6.730 13.014 1.00 82.88 91 GLY A O 1
ATOM 738 N N . LYS A 1 92 ? -0.222 8.135 12.676 1.00 75.81 92 LYS A N 1
ATOM 739 C CA . LYS A 1 92 ? -0.788 8.907 11.545 1.00 75.81 92 LYS A CA 1
ATOM 740 C C . LYS A 1 92 ? -0.268 8.462 10.175 1.00 75.81 92 LYS A C 1
ATOM 742 O O . LYS A 1 92 ? -0.551 9.104 9.167 1.00 75.81 92 LYS A O 1
ATOM 747 N N . LYS A 1 93 ? 0.595 7.447 10.144 1.00 82.31 93 LYS A N 1
ATOM 748 C CA . LYS A 1 93 ? 1.258 6.969 8.931 1.00 82.31 93 LYS A CA 1
ATOM 749 C C . LYS A 1 93 ? 0.710 5.597 8.580 1.00 82.31 93 LYS A C 1
ATOM 751 O O . LYS A 1 93 ? 0.418 4.795 9.461 1.00 82.31 93 LYS A O 1
ATOM 756 N N . TRP A 1 94 ? 0.635 5.317 7.289 1.00 86.12 94 TRP A N 1
ATOM 757 C CA . TRP A 1 94 ? 0.341 3.986 6.787 1.00 86.12 94 TRP A CA 1
ATOM 758 C C . TRP A 1 94 ? 1.370 3.590 5.731 1.00 86.12 94 TRP A C 1
ATOM 760 O O . TRP A 1 94 ? 2.003 4.447 5.107 1.00 86.12 94 TRP A O 1
ATOM 770 N N . MET A 1 95 ? 1.572 2.287 5.571 1.00 85.19 95 MET A N 1
ATOM 771 C CA . MET A 1 95 ? 2.465 1.725 4.564 1.00 85.19 95 MET A CA 1
ATOM 772 C C . MET A 1 95 ? 2.033 0.316 4.186 1.00 85.19 95 MET A C 1
ATOM 774 O O . MET A 1 95 ? 1.558 -0.445 5.029 1.00 85.19 95 MET A O 1
ATOM 778 N N . TYR A 1 96 ? 2.236 -0.051 2.926 1.00 85.00 96 TYR A N 1
ATOM 779 C CA . TYR A 1 96 ? 2.086 -1.439 2.510 1.00 85.00 96 TYR A CA 1
ATOM 780 C C . TYR A 1 96 ? 3.131 -2.318 3.200 1.00 85.00 96 TYR A C 1
ATOM 782 O O . TYR A 1 96 ? 4.312 -1.966 3.247 1.00 85.00 96 TYR A O 1
ATOM 790 N N . LEU A 1 97 ? 2.694 -3.455 3.736 1.00 84.56 97 LEU A N 1
ATOM 791 C CA . LEU A 1 97 ? 3.589 -4.444 4.323 1.00 84.56 97 LEU A CA 1
ATOM 792 C C . LEU A 1 97 ? 4.277 -5.254 3.211 1.00 84.56 97 LEU A C 1
ATOM 794 O O . LEU A 1 97 ? 3.691 -5.473 2.148 1.00 84.56 97 LEU A O 1
ATOM 798 N N . PRO A 1 98 ? 5.530 -5.689 3.422 1.00 76.62 98 PRO A N 1
ATOM 799 C CA . PRO A 1 98 ? 6.232 -6.529 2.460 1.00 76.62 98 PRO A CA 1
ATOM 800 C C . PRO A 1 98 ? 5.592 -7.922 2.363 1.00 76.62 98 PRO A C 1
ATOM 802 O O . PRO A 1 98 ? 5.000 -8.411 3.322 1.00 76.62 98 PRO A O 1
ATOM 805 N N . GLY A 1 99 ? 5.777 -8.584 1.217 1.00 76.19 99 GLY A N 1
ATOM 806 C CA . GLY A 1 99 ? 5.345 -9.970 0.989 1.00 76.19 99 GLY A CA 1
ATOM 807 C C . GLY A 1 99 ? 4.066 -10.117 0.162 1.00 76.19 99 GLY A C 1
ATOM 808 O O . GLY A 1 99 ? 3.796 -11.204 -0.338 1.00 76.19 99 GLY A O 1
ATOM 809 N N . ASP A 1 100 ? 3.320 -9.033 -0.050 1.00 81.81 100 ASP A N 1
ATOM 810 C CA . ASP A 1 100 ? 2.156 -9.032 -0.932 1.00 81.81 100 ASP A CA 1
ATOM 811 C C . ASP A 1 100 ? 2.545 -8.672 -2.377 1.00 81.81 100 ASP A C 1
ATOM 813 O O . ASP A 1 100 ? 3.218 -7.672 -2.626 1.00 81.81 100 ASP A O 1
ATOM 817 N N . GLY A 1 101 ? 2.093 -9.478 -3.344 1.00 77.31 101 GLY A N 1
ATOM 818 C CA . GLY A 1 101 ? 2.355 -9.267 -4.777 1.00 77.31 101 GLY A CA 1
ATOM 819 C C . GLY A 1 101 ? 1.486 -8.187 -5.431 1.00 77.31 101 GLY A C 1
ATOM 820 O O . GLY A 1 101 ? 1.617 -7.926 -6.626 1.00 77.31 101 GLY A O 1
ATOM 821 N N . PHE A 1 102 ? 0.572 -7.571 -4.675 1.00 83.88 102 PHE A N 1
ATOM 822 C CA . PHE A 1 102 ? -0.391 -6.602 -5.192 1.00 83.88 102 PHE A CA 1
ATOM 823 C C . PHE A 1 102 ? -0.565 -5.406 -4.251 1.00 83.88 102 PHE A C 1
ATOM 825 O O . PHE A 1 102 ? -0.494 -5.543 -3.026 1.00 83.88 102 PHE A O 1
ATOM 832 N N . LYS A 1 103 ? -0.869 -4.233 -4.819 1.00 86.75 103 LYS A N 1
ATOM 833 C CA . LYS A 1 103 ? -1.310 -3.045 -4.066 1.00 86.75 103 LYS A CA 1
ATOM 834 C C . LYS A 1 103 ? -2.532 -2.404 -4.706 1.00 86.75 103 LYS A C 1
ATOM 836 O O . LYS A 1 103 ? -2.725 -2.478 -5.921 1.00 86.75 103 LYS A O 1
ATOM 841 N N . PHE A 1 104 ? -3.306 -1.705 -3.881 1.00 85.88 104 PHE A N 1
ATOM 842 C CA . PHE A 1 104 ? -4.345 -0.802 -4.352 1.00 85.88 104 PHE A CA 1
ATOM 843 C C . PHE A 1 104 ? -3.784 0.607 -4.567 1.00 85.88 104 PHE A C 1
ATOM 845 O O . PHE A 1 104 ? -3.479 1.334 -3.623 1.00 85.88 104 PHE A O 1
ATOM 852 N N . THR A 1 105 ? -3.645 1.035 -5.816 1.00 82.19 105 THR A N 1
ATOM 853 C CA . THR A 1 105 ? -2.972 2.314 -6.122 1.00 82.19 105 THR A CA 1
ATOM 854 C C . THR A 1 105 ? -3.866 3.535 -5.941 1.00 82.19 105 THR A C 1
ATOM 856 O O . THR A 1 105 ? -3.384 4.668 -5.840 1.00 82.19 105 THR A O 1
ATOM 859 N N . ASN A 1 106 ? -5.177 3.322 -5.853 1.00 81.94 106 ASN A N 1
ATOM 860 C CA . ASN A 1 106 ? -6.149 4.370 -5.588 1.00 81.94 106 ASN A CA 1
ATOM 861 C C . ASN A 1 106 ? -6.780 4.273 -4.194 1.00 81.94 106 ASN A C 1
ATOM 863 O O . ASN A 1 106 ? -7.833 4.860 -4.007 1.00 81.94 106 ASN A O 1
ATOM 867 N N . VAL A 1 107 ? -6.173 3.578 -3.229 1.00 83.38 107 VAL A N 1
ATOM 868 C CA . VAL A 1 107 ? -6.635 3.597 -1.831 1.00 83.38 107 VAL A CA 1
ATOM 869 C C . VAL A 1 107 ? -5.795 4.576 -1.018 1.00 83.38 107 VAL A C 1
ATOM 871 O O . VAL A 1 107 ? -4.568 4.563 -1.089 1.00 83.38 107 VAL A O 1
ATOM 874 N N . GLU A 1 108 ? -6.465 5.427 -0.254 1.00 83.25 108 GLU A N 1
ATOM 875 C CA . GLU A 1 108 ? -5.875 6.350 0.711 1.00 83.25 108 GLU A CA 1
ATOM 876 C C . GLU A 1 108 ? -6.461 6.050 2.090 1.00 83.25 108 GLU A C 1
ATOM 878 O O . G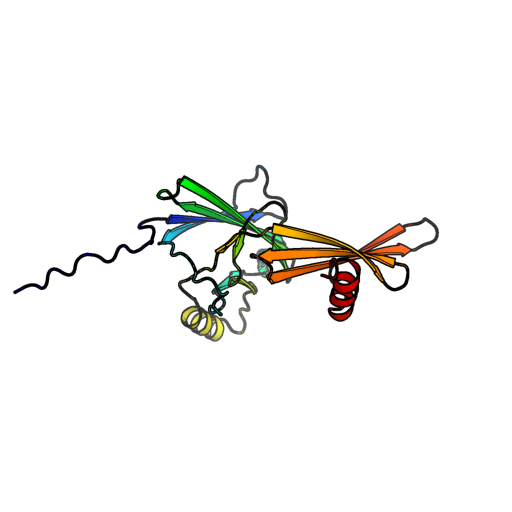LU A 1 108 ? -7.656 5.785 2.207 1.00 83.25 108 GLU A O 1
ATOM 883 N N . ILE A 1 109 ? -5.628 6.051 3.129 1.00 84.25 109 ILE A N 1
ATOM 884 C CA . ILE A 1 109 ? -6.070 5.787 4.499 1.00 84.25 109 ILE A CA 1
ATOM 885 C C . ILE A 1 109 ? -5.923 7.065 5.314 1.00 84.25 109 ILE A C 1
ATOM 887 O O . ILE A 1 109 ? -4.808 7.545 5.516 1.00 84.25 109 ILE A O 1
ATOM 891 N N . ASP A 1 110 ? -7.050 7.565 5.808 1.00 81.06 110 ASP A N 1
ATOM 892 C CA . ASP A 1 110 ? -7.159 8.816 6.546 1.00 81.06 110 ASP A CA 1
ATOM 893 C C . ASP A 1 110 ? -7.636 8.582 7.982 1.00 81.06 110 ASP A C 1
ATOM 895 O O . ASP A 1 110 ? -8.385 7.653 8.289 1.00 81.06 110 ASP A O 1
ATOM 899 N N . MET A 1 111 ? -7.246 9.482 8.879 1.00 80.06 111 MET A N 1
ATOM 900 C CA . MET A 1 111 ? -7.807 9.516 10.225 1.00 80.06 111 MET A CA 1
ATOM 901 C C . MET A 1 111 ? -9.158 10.221 10.231 1.00 80.06 111 MET A C 1
ATOM 903 O O . MET A 1 111 ? -9.339 11.283 9.633 1.00 80.06 111 MET A O 1
ATOM 907 N N . PHE A 1 112 ? -10.083 9.671 11.001 1.00 77.81 112 PHE A N 1
ATOM 908 C CA . PHE A 1 112 ? -11.335 10.315 11.332 1.00 77.81 112 PHE A CA 1
ATOM 909 C C . PHE A 1 112 ? -11.077 11.553 12.194 1.00 77.81 112 PHE A C 1
ATOM 911 O O . PHE A 1 112 ? -10.400 11.482 13.222 1.00 77.81 112 PHE A O 1
ATOM 918 N N . ASN A 1 113 ? -11.671 12.681 11.804 1.00 73.69 113 ASN A N 1
ATOM 919 C CA . ASN A 1 113 ? -11.673 13.904 12.595 1.00 73.69 113 ASN A CA 1
ATOM 920 C C . ASN A 1 113 ? -13.112 14.286 12.971 1.00 73.69 113 ASN A C 1
ATOM 922 O O . ASN A 1 113 ? -13.884 14.775 12.140 1.00 73.69 113 ASN A O 1
ATOM 926 N N . SER A 1 114 ? -13.456 14.091 14.247 1.00 69.06 114 SER A N 1
ATOM 927 C CA . SER A 1 114 ? -14.796 14.347 14.788 1.00 69.06 114 SER A CA 1
ATOM 928 C C . SER A 1 114 ? -15.238 15.805 14.645 1.00 69.06 114 SER A C 1
ATOM 930 O O . SER A 1 114 ? -16.422 16.054 14.422 1.00 69.06 114 SER A O 1
ATOM 932 N N . SER A 1 115 ? -14.303 16.762 14.684 1.00 70.38 115 SER A N 1
ATOM 933 C CA . SER A 1 115 ? -14.606 18.198 14.568 1.00 70.38 115 SER A CA 1
ATOM 934 C C . SER A 1 115 ? -15.245 18.589 13.228 1.00 70.38 115 SER A C 1
ATOM 936 O O . SER A 1 115 ? -15.895 19.625 13.137 1.00 70.38 115 SER A O 1
ATOM 938 N N . ASN A 1 116 ? -15.134 17.738 12.201 1.00 63.69 116 ASN A N 1
ATOM 939 C CA . ASN A 1 116 ? -15.706 17.961 10.874 1.00 63.69 116 ASN A CA 1
ATOM 940 C C . ASN A 1 116 ? -16.598 16.800 10.406 1.00 63.69 116 ASN A C 1
ATOM 942 O O . ASN A 1 116 ? -16.771 16.616 9.202 1.00 63.69 116 ASN A O 1
ATOM 946 N N . MET A 1 117 ? -17.178 16.010 11.317 1.00 62.66 117 MET A N 1
ATOM 947 C CA . MET A 1 117 ? -17.914 14.774 10.999 1.00 62.66 117 MET A CA 1
ATOM 948 C C . MET A 1 117 ? -18.981 14.946 9.900 1.00 62.66 117 MET A C 1
ATOM 950 O O . MET A 1 117 ? -19.005 14.170 8.948 1.00 62.66 117 MET A O 1
ATOM 954 N N . ALA A 1 118 ? -19.807 15.996 9.961 1.00 62.19 118 ALA A N 1
ATOM 955 C CA . ALA A 1 118 ? -20.847 16.248 8.956 1.00 62.19 118 ALA A CA 1
ATOM 956 C C . ALA A 1 118 ? -20.279 16.603 7.566 1.00 62.19 118 ALA A C 1
ATOM 958 O O . ALA A 1 118 ? -20.799 16.147 6.546 1.00 62.19 118 ALA A O 1
ATOM 959 N N . LYS A 1 119 ? -19.183 17.378 7.517 1.00 62.62 119 LYS A N 1
ATOM 960 C CA . LYS A 1 119 ? -18.461 17.680 6.267 1.00 62.62 119 LYS A CA 1
ATOM 961 C C . LYS A 1 119 ? -17.783 16.428 5.717 1.00 62.62 119 LYS A C 1
ATOM 963 O O . LYS A 1 119 ? -17.844 16.178 4.520 1.00 62.62 119 LYS A O 1
ATOM 968 N N . SER A 1 120 ? -17.202 15.630 6.605 1.00 61.75 120 SER A N 1
ATOM 969 C CA . SER A 1 120 ? -16.443 14.431 6.267 1.00 61.75 120 SER A CA 1
ATOM 970 C C . SER A 1 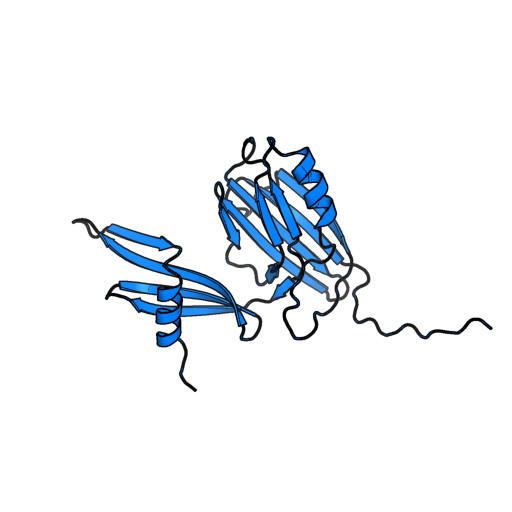120 ? -17.362 13.352 5.691 1.00 61.75 120 SER A C 1
ATOM 972 O O . SER A 1 120 ? -17.098 12.871 4.601 1.00 61.75 120 SER A O 1
ATOM 974 N N . ILE A 1 121 ? -18.508 13.056 6.318 1.00 63.56 121 ILE A N 1
ATOM 975 C CA . ILE A 1 121 ? -19.478 12.066 5.806 1.00 63.56 121 ILE A CA 1
ATOM 976 C C . ILE A 1 121 ? -20.015 12.454 4.419 1.00 63.56 121 ILE A C 1
ATOM 978 O O . ILE A 1 121 ? -20.031 11.619 3.516 1.00 63.56 121 ILE A O 1
ATOM 982 N N . ARG A 1 122 ? -20.420 13.720 4.212 1.00 62.38 122 ARG A N 1
ATOM 983 C CA . ARG A 1 122 ? -20.876 14.191 2.887 1.00 62.38 122 ARG A CA 1
ATOM 984 C C . ARG A 1 122 ? -19.776 14.087 1.833 1.00 62.38 122 ARG A C 1
ATOM 986 O O . ARG A 1 122 ? -20.039 13.633 0.724 1.00 62.38 122 ARG A O 1
ATOM 993 N N . TYR A 1 123 ? -18.559 14.484 2.189 1.00 61.28 123 TYR A N 1
ATOM 994 C CA . TYR A 1 123 ? -17.401 14.431 1.304 1.00 61.28 123 TYR A CA 1
ATOM 995 C C . TYR A 1 123 ? -17.015 12.986 0.945 1.00 61.28 123 TYR A C 1
ATOM 997 O O . TYR A 1 123 ? -16.839 12.678 -0.233 1.00 61.28 123 TYR A O 1
ATOM 1005 N N . TYR A 1 124 ? -16.985 12.072 1.920 1.00 61.97 124 TYR A N 1
ATOM 1006 C CA . TYR A 1 124 ? -16.668 10.658 1.696 1.00 61.97 124 TYR A CA 1
ATOM 1007 C C . TYR A 1 124 ? -17.716 9.962 0.825 1.00 61.97 124 TYR A C 1
ATOM 1009 O O . TYR A 1 124 ? -17.355 9.253 -0.111 1.00 61.97 124 TYR A O 1
ATOM 1017 N N . ASN A 1 125 ? -19.004 10.241 1.042 1.00 61.03 125 ASN A N 1
ATOM 1018 C CA . ASN A 1 125 ? -20.066 9.701 0.188 1.00 61.03 125 ASN A CA 1
ATOM 1019 C C . ASN A 1 125 ? -19.997 10.232 -1.254 1.00 61.03 125 ASN A C 1
ATOM 1021 O O . ASN A 1 125 ? -20.449 9.549 -2.167 1.00 61.03 125 ASN A O 1
ATOM 1025 N N . SER A 1 126 ? -19.421 11.420 -1.474 1.00 58.00 126 SER A N 1
ATOM 1026 C CA . SER A 1 126 ? -19.271 12.008 -2.814 1.00 58.00 126 SER A CA 1
ATOM 1027 C C . SER A 1 126 ? -18.026 11.544 -3.584 1.00 58.00 126 SER A C 1
ATOM 1029 O O . SER A 1 126 ? -17.994 11.671 -4.804 1.00 58.00 126 SER A O 1
ATOM 1031 N N . LEU A 1 127 ? -17.008 11.012 -2.894 1.00 55.69 127 LEU A N 1
ATOM 1032 C CA . LEU A 1 127 ? -15.710 10.651 -3.488 1.00 55.69 127 LEU A CA 1
ATOM 1033 C C . LEU A 1 127 ? -15.402 9.160 -3.498 1.00 55.69 127 LEU A C 1
ATOM 1035 O O . LEU A 1 127 ? -14.398 8.766 -4.093 1.00 55.69 127 LEU A O 1
ATOM 1039 N N . ASN A 1 128 ? -16.228 8.333 -2.858 1.00 56.75 128 ASN A N 1
ATOM 1040 C CA . ASN A 1 128 ? -16.049 6.891 -2.912 1.00 56.75 128 ASN A CA 1
ATOM 1041 C C . ASN A 1 128 ? -16.201 6.408 -4.355 1.00 56.75 128 AS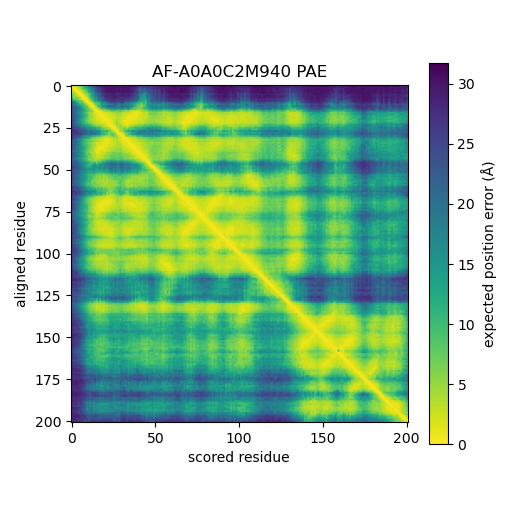N A C 1
ATOM 1043 O O . ASN A 1 128 ? -17.297 6.219 -4.880 1.00 56.75 128 ASN A O 1
ATOM 1047 N N . SER A 1 129 ? -15.056 6.210 -5.000 1.00 61.97 129 SER A N 1
ATOM 1048 C CA . SER A 1 129 ? -14.969 5.439 -6.222 1.00 61.97 129 SER A CA 1
ATOM 1049 C C . SER A 1 129 ? -15.424 4.023 -5.896 1.00 61.97 129 SER A C 1
ATOM 1051 O O . SER A 1 129 ? -14.813 3.339 -5.080 1.00 61.97 129 SER A O 1
ATOM 1053 N N . ASN A 1 130 ? -16.450 3.542 -6.595 1.00 72.62 130 ASN A N 1
ATOM 1054 C CA . ASN A 1 130 ? -16.843 2.129 -6.558 1.00 72.62 130 ASN A CA 1
ATOM 1055 C C . ASN A 1 130 ? -15.818 1.216 -7.268 1.00 72.62 130 ASN A C 1
ATOM 1057 O O . ASN A 1 130 ? -16.083 0.040 -7.498 1.00 72.62 130 ASN A O 1
ATOM 1061 N N . HIS A 1 131 ? -14.654 1.759 -7.634 1.00 78.50 131 HIS A N 1
ATOM 1062 C CA . HIS A 1 131 ? -13.577 1.068 -8.324 1.00 78.50 131 HIS A CA 1
ATOM 1063 C C . HIS A 1 131 ? -12.308 1.115 -7.480 1.00 78.50 131 HIS A C 1
ATOM 1065 O O . HIS A 1 131 ? -11.830 2.197 -7.121 1.00 78.50 131 HIS A O 1
ATOM 1071 N N . LEU A 1 132 ? -11.737 -0.059 -7.231 1.00 82.62 132 LEU A N 1
ATOM 1072 C CA . LEU A 1 132 ? -10.425 -0.236 -6.622 1.00 82.62 132 LEU A CA 1
ATOM 1073 C C . LEU A 1 132 ? -9.446 -0.707 -7.699 1.00 82.62 132 LEU A C 1
ATOM 1075 O O . LEU A 1 132 ? -9.689 -1.704 -8.375 1.00 82.62 132 LEU A O 1
ATOM 1079 N N . ASN A 1 133 ? -8.340 0.013 -7.860 1.00 83.19 133 ASN A N 1
ATOM 1080 C CA . ASN A 1 133 ? -7.316 -0.290 -8.848 1.00 83.19 133 ASN A CA 1
ATOM 1081 C C . ASN A 1 133 ? -6.257 -1.207 -8.235 1.00 83.19 133 ASN A C 1
ATOM 1083 O O . ASN A 1 133 ? -5.419 -0.754 -7.453 1.00 83.19 133 ASN A O 1
ATOM 1087 N N . LEU A 1 134 ? -6.321 -2.491 -8.581 1.00 83.75 134 LEU A N 1
ATOM 1088 C CA . LEU A 1 134 ? -5.389 -3.512 -8.122 1.00 83.75 134 LEU A CA 1
ATOM 1089 C C . LEU A 1 134 ? -4.265 -3.702 -9.142 1.00 83.75 134 LEU A C 1
ATOM 1091 O O . LEU A 1 134 ? -4.515 -4.100 -10.279 1.00 83.75 134 LEU A O 1
ATOM 1095 N N . MET A 1 135 ? -3.023 -3.484 -8.718 1.00 83.50 135 MET A N 1
ATOM 1096 C CA . MET A 1 135 ? -1.845 -3.642 -9.573 1.00 83.50 135 MET A CA 1
ATOM 1097 C C . MET A 1 135 ? -0.929 -4.735 -9.037 1.00 83.50 135 MET A C 1
ATOM 1099 O O . MET A 1 135 ? -0.635 -4.757 -7.842 1.00 83.50 135 MET A O 1
ATOM 1103 N N . HIS A 1 136 ? -0.494 -5.635 -9.926 1.00 81.50 136 HIS A N 1
ATOM 1104 C CA . HIS A 1 136 ? 0.574 -6.590 -9.636 1.00 81.50 136 HIS A CA 1
ATOM 1105 C C . HIS A 1 136 ? 1.902 -5.850 -9.620 1.00 81.50 136 HIS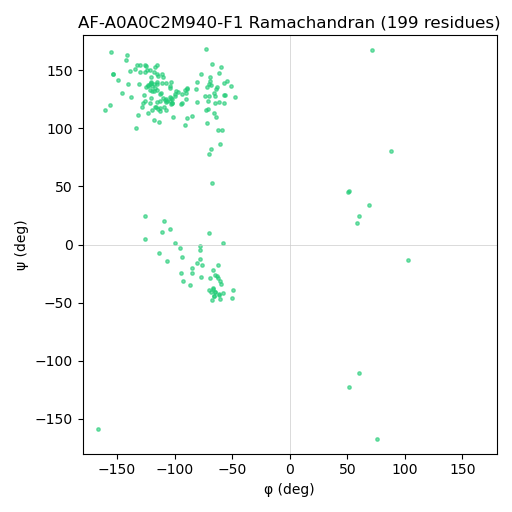 A C 1
ATOM 1107 O O . HIS A 1 136 ? 2.218 -5.152 -10.585 1.00 81.50 136 HIS A O 1
ATOM 1113 N N . LEU A 1 137 ? 2.666 -6.007 -8.547 1.00 80.62 137 LEU A N 1
ATOM 1114 C CA . LEU A 1 137 ? 3.922 -5.297 -8.388 1.00 80.62 137 LEU A CA 1
ATOM 1115 C C . LEU A 1 137 ? 5.093 -6.250 -8.393 1.00 80.62 137 LEU A C 1
ATOM 1117 O O . LEU A 1 137 ? 5.046 -7.335 -7.820 1.00 80.62 137 LEU A O 1
ATOM 1121 N N . TRP A 1 138 ? 6.182 -5.774 -8.968 1.00 81.38 138 TRP A N 1
ATOM 1122 C CA . TRP A 1 138 ? 7.498 -6.327 -8.723 1.00 81.38 138 TRP A CA 1
ATOM 1123 C C . TRP A 1 138 ? 8.350 -5.268 -8.032 1.00 81.38 138 TRP A C 1
ATOM 1125 O O . TRP A 1 138 ? 8.077 -4.069 -8.098 1.00 81.38 138 TRP A O 1
ATOM 1135 N N . THR A 1 139 ? 9.347 -5.724 -7.281 1.00 80.94 139 THR A N 1
ATOM 1136 C CA . THR A 1 139 ? 10.196 -4.828 -6.497 1.00 80.94 139 THR A CA 1
ATOM 1137 C C . THR A 1 139 ? 11.535 -4.674 -7.200 1.00 80.94 139 THR A C 1
ATOM 1139 O O . THR A 1 139 ? 12.227 -5.672 -7.400 1.00 80.94 139 THR A O 1
ATOM 1142 N N . ARG A 1 140 ? 11.933 -3.441 -7.515 1.00 84.31 140 ARG A N 1
ATOM 1143 C CA . ARG A 1 140 ? 13.300 -3.112 -7.931 1.00 84.31 140 ARG A CA 1
ATOM 1144 C C . ARG A 1 140 ? 14.071 -2.608 -6.716 1.00 84.31 140 ARG A C 1
ATOM 1146 O O . ARG A 1 140 ? 13.570 -1.775 -5.967 1.00 84.31 140 ARG A O 1
ATOM 1153 N N . LYS A 1 141 ? 15.271 -3.134 -6.479 1.00 87.62 141 LYS A N 1
ATOM 1154 C CA . LYS A 1 141 ? 16.143 -2.691 -5.383 1.00 87.62 141 LYS A CA 1
ATOM 1155 C C . LYS A 1 141 ? 17.463 -2.216 -5.960 1.00 87.62 141 LYS A C 1
ATOM 1157 O O . LYS A 1 141 ? 18.053 -2.919 -6.772 1.00 87.62 141 LYS A O 1
ATOM 1162 N N . GLY A 1 142 ? 17.921 -1.061 -5.504 1.00 86.00 142 GLY A N 1
ATOM 1163 C CA . GLY A 1 142 ? 19.210 -0.488 -5.860 1.00 86.00 142 GLY A CA 1
ATOM 1164 C C . GLY A 1 142 ? 19.958 -0.054 -4.608 1.00 86.00 142 GLY A C 1
ATOM 1165 O O . GLY A 1 142 ? 19.357 0.495 -3.684 1.00 86.00 142 GLY A O 1
ATOM 1166 N N . GLN A 1 143 ? 21.261 -0.318 -4.565 1.00 88.94 143 GLN A N 1
ATOM 1167 C CA . GLN A 1 143 ? 22.161 0.226 -3.550 1.00 88.94 143 GLN A CA 1
ATOM 1168 C C . GLN A 1 143 ? 22.977 1.355 -4.170 1.00 88.94 143 GLN A C 1
ATOM 1170 O O . GLN A 1 143 ? 23.467 1.220 -5.287 1.00 88.94 143 GLN A O 1
ATOM 1175 N N . CYS A 1 144 ? 23.120 2.456 -3.448 1.00 87.62 144 CYS A N 1
ATOM 1176 C CA . CYS A 1 144 ? 23.822 3.642 -3.920 1.00 87.62 144 CYS A CA 1
ATOM 1177 C C . CYS A 1 144 ? 24.612 4.288 -2.782 1.00 87.62 144 CYS A C 1
ATOM 1179 O O . CYS A 1 144 ? 24.324 4.082 -1.598 1.00 87.62 144 CYS A O 1
ATOM 1181 N N . LEU A 1 145 ? 25.608 5.089 -3.151 1.00 85.94 145 LEU A N 1
ATOM 1182 C CA . LEU A 1 145 ? 26.372 5.912 -2.220 1.00 85.94 145 LEU A CA 1
ATOM 1183 C C . LEU A 1 145 ? 25.968 7.370 -2.434 1.00 85.94 145 LEU A C 1
ATOM 1185 O O . LEU A 1 145 ? 26.200 7.935 -3.502 1.00 85.94 145 LEU A O 1
ATOM 1189 N N . ILE A 1 146 ? 25.360 7.974 -1.412 1.00 83.06 146 ILE A N 1
ATOM 1190 C CA . ILE A 1 146 ? 24.990 9.396 -1.403 1.00 83.06 146 ILE A CA 1
ATOM 1191 C C . ILE A 1 146 ? 25.686 10.042 -0.213 1.00 83.06 146 ILE A C 1
ATOM 1193 O O . ILE A 1 146 ? 25.514 9.588 0.916 1.00 83.06 146 ILE A O 1
ATOM 1197 N N . ASP A 1 147 ? 26.504 11.065 -0.461 1.00 83.94 147 ASP A N 1
ATOM 1198 C CA . ASP A 1 147 ? 27.356 11.716 0.546 1.00 83.94 147 ASP A CA 1
ATOM 1199 C C . ASP A 1 147 ? 28.201 10.720 1.365 1.00 83.94 147 ASP A C 1
ATOM 1201 O O . ASP A 1 147 ? 28.240 10.782 2.596 1.00 83.94 147 ASP A O 1
ATOM 1205 N N . ASN A 1 148 ? 28.831 9.750 0.691 1.00 82.50 148 ASN A N 1
ATOM 1206 C CA . ASN A 1 148 ? 29.598 8.651 1.304 1.00 82.50 148 ASN A CA 1
ATOM 1207 C C . ASN A 1 148 ? 28.800 7.764 2.276 1.00 82.50 148 ASN A C 1
ATOM 1209 O O . ASN A 1 148 ? 29.382 7.034 3.079 1.00 82.50 148 ASN A O 1
ATOM 1213 N N . LYS A 1 149 ? 27.467 7.793 2.206 1.00 83.50 149 LYS A N 1
ATOM 1214 C CA . LYS A 1 149 ? 26.590 6.964 3.034 1.00 83.50 149 LYS A CA 1
ATOM 1215 C C . LYS A 1 149 ? 25.887 5.930 2.177 1.00 83.50 149 LYS A C 1
ATOM 1217 O O . LYS A 1 149 ? 25.287 6.255 1.148 1.00 83.50 149 LYS A O 1
ATOM 1222 N N . MET A 1 150 ? 25.945 4.679 2.629 1.00 85.88 150 MET A N 1
ATOM 1223 C CA . MET A 1 150 ? 25.242 3.582 1.979 1.00 85.88 150 MET A CA 1
ATOM 1224 C C . MET A 1 150 ? 23.738 3.814 2.100 1.00 85.88 150 MET A C 1
ATOM 1226 O O . MET A 1 150 ? 23.184 3.932 3.197 1.00 85.88 150 MET A O 1
ATOM 1230 N N . SER A 1 151 ? 23.087 3.877 0.949 1.00 88.25 151 SER A N 1
ATOM 1231 C CA . SER A 1 151 ? 21.647 4.009 0.835 1.00 88.25 151 SER A CA 1
ATOM 1232 C C . SER A 1 151 ? 21.077 2.884 -0.018 1.00 88.25 151 SER A C 1
ATOM 1234 O O . SER A 1 151 ? 21.755 2.304 -0.865 1.00 88.25 151 SER A O 1
ATOM 1236 N N . GLN A 1 152 ? 19.813 2.565 0.225 1.00 88.19 152 GLN A N 1
ATOM 1237 C CA . GLN A 1 152 ? 19.054 1.585 -0.526 1.00 88.19 152 GLN A CA 1
ATOM 1238 C C . GLN A 1 152 ? 17.755 2.225 -1.001 1.00 88.19 152 GLN A C 1
ATOM 1240 O O . GLN A 1 152 ? 16.925 2.653 -0.196 1.00 88.19 152 GLN A O 1
ATOM 1245 N N . LEU A 1 153 ? 17.558 2.223 -2.313 1.00 87.44 153 LEU A N 1
ATOM 1246 C CA . LEU A 1 153 ? 16.288 2.530 -2.945 1.00 87.44 153 LEU A CA 1
ATOM 1247 C C . LEU A 1 153 ? 15.535 1.221 -3.192 1.00 87.44 153 LEU A C 1
ATOM 1249 O O . LEU A 1 153 ? 16.080 0.251 -3.714 1.00 87.44 153 LEU A O 1
ATOM 1253 N N . THR A 1 154 ? 14.278 1.171 -2.773 1.00 84.19 154 THR A N 1
ATOM 1254 C CA . THR A 1 154 ? 13.358 0.069 -3.058 1.00 84.19 154 THR A CA 1
ATOM 1255 C C . THR A 1 154 ? 12.143 0.642 -3.759 1.00 84.19 154 THR A C 1
ATOM 1257 O O . THR A 1 154 ? 11.385 1.394 -3.155 1.00 84.19 154 THR A O 1
ATOM 1260 N N . GLU A 1 155 ? 11.958 0.293 -5.021 1.00 82.06 155 GLU A N 1
ATOM 1261 C CA . GLU A 1 155 ? 10.850 0.760 -5.841 1.00 82.06 155 GLU A CA 1
ATOM 1262 C C . GLU A 1 155 ? 9.847 -0.355 -6.060 1.00 82.06 155 GLU A C 1
ATOM 1264 O O . GLU A 1 155 ? 10.200 -1.509 -6.311 1.00 82.06 155 GLU A O 1
ATOM 1269 N N . PHE A 1 156 ? 8.578 0.011 -5.989 1.00 78.56 156 PHE A N 1
ATOM 1270 C CA . PHE A 1 156 ? 7.473 -0.859 -6.317 1.00 78.56 156 PHE A CA 1
ATOM 1271 C C . PHE A 1 156 ? 6.976 -0.500 -7.710 1.00 78.56 156 PHE A C 1
ATOM 1273 O O . PHE A 1 156 ? 6.393 0.564 -7.927 1.00 78.56 156 PHE A O 1
ATOM 1280 N N . MET A 1 157 ? 7.231 -1.403 -8.643 1.00 81.19 157 MET A N 1
ATOM 1281 C CA . MET A 1 157 ? 7.059 -1.191 -10.069 1.00 81.19 157 MET A CA 1
ATOM 1282 C C . MET A 1 157 ? 5.783 -1.875 -10.552 1.00 81.19 157 MET A C 1
ATOM 1284 O O . MET A 1 157 ? 5.494 -3.010 -10.167 1.00 81.19 157 MET A O 1
ATOM 1288 N N . PHE A 1 158 ? 5.047 -1.211 -11.438 1.00 78.94 158 PHE A N 1
ATOM 1289 C CA . PHE A 1 158 ? 4.046 -1.845 -12.294 1.00 78.94 158 PHE A CA 1
ATOM 1290 C C . PHE A 1 158 ? 4.488 -1.665 -13.734 1.00 78.94 158 PHE A C 1
ATOM 1292 O O . PHE A 1 158 ? 4.619 -0.530 -14.194 1.00 78.94 158 PHE A O 1
ATOM 1299 N N . GLN A 1 159 ? 4.729 -2.781 -14.427 1.00 78.50 159 GLN A N 1
ATOM 1300 C CA . GLN A 1 159 ? 5.473 -2.756 -15.691 1.00 78.50 159 GLN A CA 1
ATOM 1301 C C . GLN A 1 159 ? 6.783 -1.987 -15.454 1.00 78.50 159 GLN A C 1
ATOM 1303 O O . GLN A 1 159 ? 7.478 -2.333 -14.507 1.00 78.50 159 GLN A O 1
ATOM 1308 N N . ASP A 1 160 ? 7.063 -0.912 -16.186 1.00 76.06 160 ASP A N 1
ATOM 1309 C CA . ASP A 1 160 ? 8.277 -0.101 -16.015 1.00 76.06 160 ASP A CA 1
ATOM 1310 C C . ASP A 1 160 ? 8.033 1.235 -15.296 1.00 76.06 160 ASP A C 1
ATOM 1312 O O . ASP A 1 160 ? 8.897 2.111 -15.280 1.00 76.06 160 ASP A O 1
ATOM 1316 N N . TYR A 1 161 ? 6.862 1.405 -14.675 1.00 76.38 161 TYR A N 1
ATOM 1317 C CA . TYR A 1 161 ? 6.508 2.627 -13.959 1.00 76.38 161 TYR A CA 1
ATOM 1318 C C . TYR A 1 161 ? 6.648 2.453 -12.435 1.00 76.38 161 TYR A C 1
ATOM 1320 O O . TYR A 1 161 ? 5.971 1.586 -11.863 1.00 76.38 161 TYR A O 1
ATOM 1328 N N . PRO A 1 162 ? 7.473 3.269 -11.748 1.00 76.44 162 PRO A N 1
ATOM 1329 C CA . PRO A 1 162 ? 7.538 3.266 -10.292 1.00 76.44 162 PRO A CA 1
ATOM 1330 C C . PRO A 1 162 ? 6.262 3.888 -9.716 1.00 76.44 162 PRO A C 1
ATOM 1332 O O . PRO A 1 162 ? 5.964 5.060 -9.931 1.00 76.44 162 PRO A O 1
ATOM 1335 N N . ILE A 1 163 ? 5.489 3.096 -8.973 1.00 75.56 163 ILE A N 1
ATOM 1336 C CA . ILE A 1 163 ? 4.266 3.566 -8.302 1.00 75.56 163 ILE A CA 1
ATOM 1337 C C . ILE A 1 163 ? 4.584 4.163 -6.932 1.00 75.56 163 ILE A C 1
ATOM 1339 O O . ILE A 1 163 ? 3.901 5.075 -6.472 1.00 75.56 163 ILE A O 1
ATOM 1343 N N . ASP A 1 164 ? 5.574 3.593 -6.255 1.00 74.25 164 ASP A N 1
ATOM 1344 C CA . ASP A 1 164 ? 5.939 3.921 -4.884 1.00 74.25 164 ASP A CA 1
ATOM 1345 C C . ASP A 1 164 ? 7.423 3.611 -4.686 1.00 74.25 164 ASP A C 1
ATOM 1347 O O . ASP A 1 164 ? 7.945 2.658 -5.274 1.00 74.25 164 ASP A O 1
ATOM 1351 N N . SER A 1 165 ? 8.106 4.394 -3.861 1.00 77.12 165 SER A N 1
ATOM 1352 C CA . SER A 1 165 ? 9.529 4.225 -3.600 1.00 77.12 165 SER A CA 1
ATOM 1353 C C . SER A 1 165 ? 9.849 4.464 -2.131 1.00 77.12 165 SER A C 1
ATOM 1355 O O . SER A 1 165 ? 9.336 5.362 -1.465 1.00 77.12 165 SER A O 1
ATOM 1357 N N . VAL A 1 166 ? 10.717 3.611 -1.602 1.00 79.44 166 VAL A N 1
ATOM 1358 C CA . VAL A 1 166 ? 11.225 3.694 -0.239 1.00 79.44 166 VAL A CA 1
ATOM 1359 C C . VAL A 1 166 ? 12.725 3.864 -0.324 1.00 79.44 166 VAL A C 1
ATOM 1361 O O . VAL A 1 166 ? 13.442 2.970 -0.771 1.00 79.44 166 VAL A O 1
ATOM 1364 N N . PHE A 1 167 ? 13.192 5.015 0.138 1.00 82.81 167 PHE A N 1
ATOM 1365 C CA . PHE A 1 167 ? 14.606 5.311 0.263 1.00 82.81 167 PHE A CA 1
ATOM 1366 C C . PHE A 1 167 ? 15.034 5.163 1.722 1.00 82.81 167 PHE A C 1
ATOM 1368 O O . PHE A 1 167 ? 14.432 5.772 2.616 1.00 82.81 167 PHE A O 1
ATOM 1375 N N . LYS A 1 168 ? 16.055 4.335 1.953 1.00 86.00 168 LYS A N 1
ATOM 1376 C CA . LYS A 1 168 ? 16.656 4.106 3.265 1.00 86.00 168 LYS A CA 1
ATOM 1377 C C . LYS A 1 168 ? 18.122 4.495 3.234 1.00 86.00 168 LYS A C 1
ATOM 1379 O O . LYS A 1 168 ? 18.829 4.092 2.318 1.00 86.00 168 LYS A O 1
ATOM 1384 N N . THR A 1 169 ? 18.592 5.189 4.258 1.00 84.31 169 THR A N 1
ATOM 1385 C CA . THR A 1 169 ? 20.025 5.466 4.428 1.00 84.31 169 THR A CA 1
ATOM 1386 C C . THR A 1 169 ? 20.490 4.945 5.769 1.00 84.31 169 THR A C 1
ATOM 1388 O O . THR A 1 169 ? 19.805 5.119 6.781 1.00 84.31 169 THR A O 1
ATOM 1391 N N . ILE A 1 170 ? 21.657 4.310 5.751 1.00 82.94 170 ILE A N 1
ATOM 1392 C CA . ILE A 1 170 ? 22.318 3.768 6.929 1.00 82.94 170 ILE A CA 1
ATOM 1393 C C . ILE A 1 170 ? 23.401 4.757 7.356 1.00 82.94 170 ILE A C 1
ATOM 1395 O O . ILE A 1 170 ? 24.245 5.158 6.554 1.00 82.94 170 ILE A O 1
ATOM 1399 N N . TYR A 1 171 ? 23.379 5.146 8.627 1.00 83.50 171 TYR A N 1
ATOM 1400 C CA . TYR A 1 171 ? 24.386 6.010 9.232 1.00 83.50 171 TYR A CA 1
ATOM 1401 C C . TYR A 1 171 ? 24.963 5.319 10.457 1.00 83.50 171 TYR A C 1
ATOM 1403 O O . TYR A 1 171 ? 24.215 4.802 11.286 1.00 83.50 171 TYR A O 1
ATOM 1411 N N . PHE A 1 172 ? 26.280 5.366 10.598 1.00 81.88 172 PHE A N 1
ATOM 1412 C CA . PHE A 1 172 ? 26.939 5.006 11.845 1.00 81.88 172 PHE A CA 1
ATOM 1413 C C . PHE A 1 172 ? 27.051 6.258 12.714 1.00 81.88 172 PHE A C 1
ATOM 1415 O O . PHE A 1 172 ? 27.400 7.330 12.215 1.00 81.88 172 PHE A O 1
ATOM 1422 N N . TYR A 1 173 ? 26.719 6.144 13.995 1.00 80.06 173 TYR A N 1
ATOM 1423 C CA . TYR A 1 173 ? 26.816 7.237 14.956 1.00 80.06 173 TYR A CA 1
ATOM 1424 C C . TYR A 1 173 ? 27.299 6.729 16.313 1.00 80.06 173 TYR A C 1
ATOM 1426 O O . TYR A 1 173 ? 27.246 5.535 16.596 1.00 80.06 173 TYR A O 1
ATOM 1434 N N . GLY A 1 174 ? 27.752 7.664 17.151 1.00 77.62 174 GLY A N 1
ATOM 1435 C CA . GLY A 1 174 ? 28.255 7.377 18.490 1.00 77.62 174 GLY A CA 1
ATOM 1436 C C . GLY A 1 174 ? 29.612 6.666 18.505 1.00 77.62 174 GLY A C 1
ATOM 1437 O O . GLY A 1 174 ? 30.111 6.173 17.496 1.00 77.62 174 GLY A O 1
ATOM 1438 N N . ASN A 1 175 ? 30.223 6.619 19.688 1.00 82.25 175 ASN A N 1
ATOM 1439 C CA . ASN A 1 175 ? 31.563 6.049 19.875 1.00 82.25 175 ASN A CA 1
ATOM 1440 C C . ASN A 1 175 ? 31.565 4.511 19.909 1.00 82.25 175 ASN A C 1
ATOM 1442 O O . ASN A 1 175 ? 32.627 3.903 19.996 1.00 82.25 175 ASN A O 1
ATOM 1446 N N . SER A 1 176 ? 30.389 3.878 19.863 1.00 85.06 176 SER A N 1
ATOM 1447 C CA . SER A 1 176 ? 30.231 2.420 19.923 1.00 85.06 176 SER A CA 1
ATOM 1448 C C . SER A 1 176 ? 29.759 1.822 18.595 1.00 85.06 176 SER A C 1
ATOM 1450 O O . SER A 1 176 ? 29.372 0.658 18.564 1.00 85.06 176 SER A O 1
ATOM 1452 N N . GLY A 1 177 ? 29.763 2.602 17.506 1.00 77.25 177 GLY A N 1
ATOM 1453 C CA . GLY A 1 177 ? 29.356 2.126 16.182 1.00 77.25 177 GLY A CA 1
ATOM 1454 C C . GLY A 1 177 ? 27.859 1.826 16.071 1.00 77.25 177 GLY A C 1
ATOM 1455 O O . GLY A 1 177 ? 27.472 0.891 15.372 1.00 77.25 177 GLY A O 1
ATOM 1456 N N . GLN A 1 178 ? 27.008 2.590 16.763 1.00 86.12 178 GLN A N 1
ATOM 1457 C CA . GLN A 1 178 ? 25.559 2.445 16.650 1.00 86.12 178 GLN A CA 1
ATOM 1458 C C . GLN A 1 178 ? 25.087 2.720 15.214 1.00 86.12 178 GLN A C 1
ATOM 1460 O O . GLN A 1 178 ? 25.646 3.561 14.511 1.00 86.12 178 GLN A O 1
ATOM 1465 N N . ILE A 1 179 ? 24.029 2.029 14.783 1.00 83.44 179 ILE A N 1
ATOM 1466 C CA . ILE A 1 179 ? 23.458 2.164 13.438 1.00 83.44 179 ILE A CA 1
ATOM 1467 C C . ILE A 1 179 ? 22.117 2.891 13.524 1.00 83.44 179 ILE A C 1
ATOM 1469 O O . ILE A 1 179 ? 21.205 2.447 14.219 1.00 83.44 179 ILE A O 1
ATOM 1473 N N . ALA A 1 180 ? 21.983 3.987 12.782 1.00 79.00 180 ALA A N 1
ATOM 1474 C CA . ALA A 1 180 ? 20.717 4.660 12.525 1.00 79.00 180 ALA A CA 1
ATOM 1475 C C . ALA A 1 180 ? 20.252 4.350 11.099 1.00 79.00 180 ALA A C 1
ATOM 1477 O O . ALA A 1 180 ? 21.030 4.444 10.148 1.00 79.00 180 ALA A O 1
ATOM 1478 N N . ILE A 1 181 ? 18.969 4.023 10.945 1.00 78.75 181 ILE A N 1
ATOM 1479 C CA . ILE A 1 181 ? 18.322 3.843 9.643 1.00 78.75 181 ILE A CA 1
ATOM 1480 C C . ILE A 1 181 ? 17.275 4.943 9.506 1.00 78.75 181 ILE A C 1
ATOM 1482 O O . ILE A 1 181 ? 16.323 4.991 10.282 1.00 78.75 181 ILE A O 1
ATOM 1486 N N . SER A 1 182 ? 17.448 5.825 8.523 1.00 77.88 182 SER A N 1
ATOM 1487 C CA . SER A 1 182 ? 16.401 6.783 8.157 1.00 77.88 182 SER A CA 1
ATOM 1488 C C . SER A 1 182 ? 15.572 6.200 7.024 1.00 77.88 182 SER A C 1
ATOM 1490 O O . SER A 1 182 ? 16.121 5.883 5.970 1.00 77.88 182 SER A O 1
ATOM 1492 N N . GLU A 1 183 ? 14.266 6.054 7.240 1.00 64.00 183 GLU A N 1
ATOM 1493 C CA . GLU A 1 183 ? 13.305 5.675 6.207 1.00 64.00 183 GLU A CA 1
ATOM 1494 C C . GLU A 1 183 ? 12.554 6.933 5.750 1.00 64.00 183 GLU A C 1
ATOM 1496 O O . GLU A 1 183 ? 11.887 7.573 6.567 1.00 64.00 183 GLU A O 1
ATOM 1501 N N . ARG A 1 184 ? 12.633 7.240 4.444 1.00 62.53 184 ARG A N 1
ATOM 1502 C CA . ARG A 1 184 ? 12.224 8.491 3.757 1.00 62.53 184 ARG A CA 1
ATOM 1503 C C . ARG A 1 184 ? 13.335 9.547 3.719 1.00 62.53 184 ARG A C 1
ATOM 1505 O O . ARG A 1 184 ? 13.343 10.493 4.501 1.00 62.53 184 ARG A O 1
ATOM 1512 N N . GLY A 1 185 ? 14.262 9.386 2.776 1.00 54.00 185 GLY A N 1
ATOM 1513 C CA . GLY A 1 185 ? 15.150 10.481 2.372 1.00 54.00 185 GLY A CA 1
ATOM 1514 C C . GLY A 1 185 ? 14.418 11.540 1.548 1.00 54.00 185 GLY A C 1
ATOM 1515 O O . GLY A 1 185 ? 13.287 11.332 1.108 1.00 54.00 185 GLY A O 1
ATOM 1516 N N . GLU A 1 186 ? 15.071 12.682 1.351 1.00 57.84 186 GLU A N 1
ATOM 1517 C CA . GLU A 1 186 ? 14.579 13.748 0.478 1.00 57.84 186 GLU A CA 1
ATOM 1518 C C . GLU A 1 186 ? 14.341 13.213 -0.949 1.00 57.84 186 GLU A C 1
ATOM 1520 O O . GLU A 1 186 ? 15.180 12.452 -1.439 1.00 57.84 186 GLU A O 1
ATOM 1525 N N . PRO A 1 187 ? 13.245 13.599 -1.635 1.00 59.75 187 PRO A N 1
ATOM 1526 C CA . PRO A 1 187 ? 12.911 13.111 -2.980 1.00 59.75 187 PRO A CA 1
ATOM 1527 C C . PRO A 1 187 ? 14.078 13.201 -3.972 1.00 59.75 187 PRO A C 1
ATOM 1529 O O . PRO A 1 187 ? 14.323 12.258 -4.720 1.00 59.75 187 PRO A O 1
ATOM 1532 N N . ASN A 1 188 ? 14.853 14.284 -3.890 1.00 68.50 188 ASN A N 1
ATOM 1533 C CA . ASN A 1 188 ? 16.011 14.547 -4.745 1.00 68.50 188 ASN A CA 1
ATOM 1534 C C . ASN A 1 188 ? 17.088 13.449 -4.624 1.00 68.50 188 ASN A C 1
ATOM 1536 O O . ASN A 1 188 ? 17.706 13.064 -5.607 1.00 68.50 188 ASN A O 1
ATOM 1540 N N . ARG A 1 189 ? 17.261 12.863 -3.432 1.00 74.31 189 ARG A N 1
ATOM 1541 C CA . ARG A 1 189 ? 18.253 11.800 -3.194 1.00 74.31 189 ARG A CA 1
ATOM 1542 C C . ARG A 1 189 ? 17.805 10.443 -3.730 1.00 74.31 189 ARG A C 1
ATOM 1544 O O . ARG A 1 189 ? 18.636 9.606 -4.074 1.00 74.31 189 ARG A O 1
ATOM 1551 N N . ALA A 1 190 ? 16.498 10.195 -3.794 1.00 73.69 190 ALA A N 1
ATOM 1552 C CA . ALA A 1 190 ? 15.984 8.977 -4.413 1.00 73.69 190 ALA A CA 1
ATOM 1553 C C . ALA A 1 190 ? 16.268 8.971 -5.926 1.00 73.69 190 ALA A C 1
ATOM 1555 O O . ALA A 1 190 ? 16.638 7.931 -6.467 1.00 73.69 190 ALA A O 1
ATOM 1556 N N . GLU A 1 191 ? 16.165 10.131 -6.577 1.00 76.69 191 GLU A N 1
ATOM 1557 C CA . GLU A 1 191 ? 16.504 10.318 -7.992 1.00 76.69 191 GLU A CA 1
ATOM 1558 C C . GLU A 1 191 ? 18.008 10.128 -8.251 1.00 76.69 191 GLU A C 1
ATOM 1560 O O . GLU A 1 191 ? 18.391 9.364 -9.139 1.00 76.69 191 GLU A O 1
ATOM 1565 N N . ASP A 1 192 ? 18.872 10.697 -7.404 1.00 81.06 192 ASP A N 1
ATOM 1566 C CA . ASP A 1 192 ? 20.324 10.469 -7.472 1.00 81.06 192 ASP A CA 1
ATOM 1567 C C . ASP A 1 192 ? 20.683 8.980 -7.352 1.00 81.06 192 ASP A C 1
ATOM 1569 O O . ASP A 1 192 ? 21.517 8.455 -8.094 1.00 81.06 192 ASP A O 1
ATOM 1573 N N . CYS A 1 193 ? 20.017 8.269 -6.440 1.00 82.19 193 CYS A N 1
ATOM 1574 C CA . CYS A 1 193 ? 20.197 6.832 -6.264 1.00 82.19 193 CYS A CA 1
ATOM 1575 C C . CYS A 1 193 ? 19.737 6.035 -7.493 1.00 82.19 193 CYS A C 1
ATOM 1577 O O . CYS A 1 193 ? 20.400 5.079 -7.905 1.00 82.19 193 CYS A O 1
ATOM 1579 N N . MET A 1 194 ? 18.614 6.429 -8.098 1.00 80.88 194 MET A N 1
ATOM 1580 C CA . MET A 1 194 ? 18.083 5.812 -9.315 1.00 80.88 194 MET A CA 1
ATOM 1581 C C . MET A 1 194 ? 19.069 5.959 -10.482 1.00 80.88 194 MET A C 1
ATOM 1583 O O . MET A 1 194 ? 19.340 4.983 -11.185 1.00 80.88 194 MET A O 1
ATOM 1587 N N . ASN A 1 195 ? 19.682 7.134 -10.634 1.00 80.81 195 ASN A N 1
ATOM 1588 C CA . ASN A 1 195 ? 20.676 7.404 -11.676 1.00 80.81 195 ASN A CA 1
ATOM 1589 C C . ASN A 1 195 ? 21.947 6.544 -11.550 1.00 80.81 195 ASN A C 1
ATOM 1591 O O . ASN A 1 195 ? 22.599 6.268 -12.555 1.00 80.81 195 ASN A O 1
ATOM 1595 N N . GLN A 1 196 ? 22.296 6.102 -10.337 1.00 80.00 196 GLN A N 1
ATOM 1596 C CA . GLN A 1 196 ? 23.431 5.200 -10.096 1.00 80.00 196 GLN A CA 1
ATOM 1597 C C . GLN A 1 196 ? 23.080 3.715 -10.271 1.00 80.00 196 GLN A C 1
ATOM 1599 O O . GLN A 1 196 ? 23.968 2.898 -10.504 1.00 80.00 196 GLN A O 1
ATOM 1604 N N . THR A 1 197 ? 21.806 3.348 -10.117 1.00 72.25 197 THR A N 1
ATOM 1605 C CA . THR A 1 197 ? 21.366 1.944 -10.016 1.00 72.25 197 THR A CA 1
ATOM 1606 C C . THR A 1 197 ? 20.663 1.425 -11.265 1.00 72.25 197 THR A C 1
ATOM 1608 O O . THR A 1 197 ? 20.522 0.212 -11.425 1.00 72.25 197 THR A O 1
ATOM 1611 N N . THR A 1 198 ? 20.251 2.313 -12.171 1.00 68.25 198 THR A N 1
ATOM 1612 C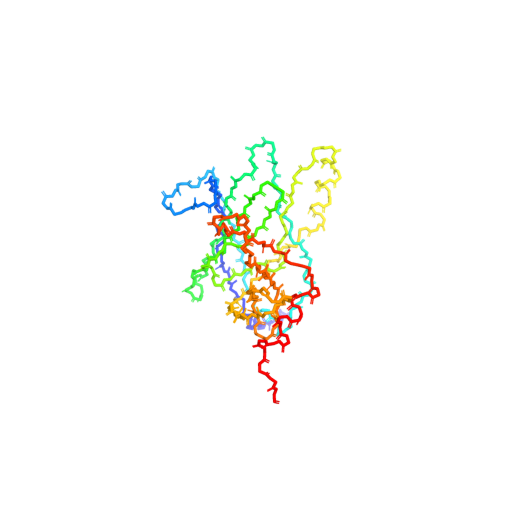 CA . THR A 1 198 ? 19.626 1.932 -13.441 1.00 68.25 198 THR A CA 1
ATOM 1613 C C . THR A 1 198 ? 20.706 1.768 -14.516 1.00 68.25 198 THR A C 1
ATOM 1615 O O . THR A 1 198 ? 21.471 2.710 -14.738 1.00 68.25 198 THR A O 1
ATOM 1618 N N . PRO A 1 199 ? 20.800 0.615 -15.208 1.00 54.47 199 PRO A N 1
ATOM 1619 C CA . PRO A 1 199 ? 21.676 0.480 -16.366 1.00 54.47 199 PRO A CA 1
ATOM 1620 C C . PRO A 1 199 ? 21.303 1.537 -17.408 1.00 54.47 199 PRO A C 1
ATOM 1622 O O . PRO A 1 199 ? 20.128 1.662 -17.761 1.00 54.47 199 PRO A O 1
ATOM 1625 N N . LYS A 1 200 ? 22.282 2.309 -17.888 1.00 44.00 200 LYS A N 1
ATOM 1626 C CA . LYS A 1 200 ? 22.061 3.166 -19.057 1.00 44.00 200 LYS A CA 1
ATOM 1627 C C . LYS A 1 200 ? 21.876 2.261 -20.286 1.00 44.00 200 LYS A C 1
ATOM 1629 O O . LYS A 1 200 ? 22.598 1.265 -20.368 1.00 44.00 200 LYS A O 1
ATOM 1634 N N . PRO A 1 201 ? 20.905 2.560 -21.166 1.00 42.41 201 PRO A N 1
ATOM 1635 C CA . PRO A 1 201 ? 20.700 1.805 -22.399 1.00 42.41 201 PRO A CA 1
ATOM 1636 C C . PRO A 1 201 ? 21.934 1.839 -23.306 1.00 42.41 201 PRO A C 1
ATOM 1638 O O . PRO A 1 201 ? 22.695 2.835 -23.237 1.00 42.41 201 PRO A O 1
#